Protein AF-A0A914WJG2-F1 (afdb_monomer_lite)

pLDDT: mean 73.75, std 25.37, range [24.55, 98.5]

Structure (mmCIF, N/CA/C/O backbone):
data_AF-A0A914WJG2-F1
#
_entry.id   AF-A0A914WJG2-F1
#
loop_
_atom_site.group_PDB
_atom_site.id
_atom_site.type_symbol
_atom_site.label_atom_id
_atom_site.label_alt_id
_atom_site.label_comp_id
_atom_site.label_asym_id
_atom_site.label_entity_id
_atom_site.label_seq_id
_atom_site.pdbx_PDB_ins_code
_atom_site.Cartn_x
_atom_site.Cartn_y
_atom_site.Cartn_z
_atom_site.occupancy
_atom_site.B_iso_or_equiv
_atom_site.auth_seq_id
_atom_site.auth_comp_id
_atom_site.auth_asym_id
_atom_site.auth_atom_id
_atom_site.pdbx_PDB_model_num
ATOM 1 N N . MET A 1 1 ? 50.299 34.521 21.033 1.00 44.81 1 MET A N 1
ATOM 2 C CA . MET A 1 1 ? 49.767 35.224 19.844 1.00 44.81 1 MET A CA 1
ATOM 3 C C . MET A 1 1 ? 48.452 34.569 19.441 1.00 44.81 1 MET A C 1
ATOM 5 O O . MET A 1 1 ? 48.418 33.353 19.341 1.00 44.81 1 MET A O 1
ATOM 9 N N . PHE A 1 2 ? 47.404 35.369 19.250 1.00 36.16 2 PHE A N 1
ATOM 10 C CA . PHE A 1 2 ? 46.177 35.068 18.482 1.00 36.16 2 PHE A CA 1
ATOM 11 C C . PHE A 1 2 ? 46.241 35.918 17.181 1.00 36.16 2 PHE A C 1
ATOM 13 O O . PHE A 1 2 ? 47.136 36.770 17.132 1.00 36.16 2 PHE A O 1
ATOM 20 N N . PRO A 1 3 ? 45.357 35.796 16.158 1.00 58.09 3 PRO A N 1
ATOM 21 C CA . PRO A 1 3 ? 44.107 35.020 16.028 1.00 58.09 3 PRO A CA 1
ATOM 22 C C . PRO A 1 3 ? 44.257 33.888 14.953 1.00 58.09 3 PRO A C 1
ATOM 24 O O . PRO A 1 3 ? 45.380 33.453 14.744 1.00 58.09 3 PRO A O 1
ATOM 27 N N . SER A 1 4 ? 43.254 33.294 14.276 1.00 34.41 4 SER A N 1
ATOM 28 C CA . SER A 1 4 ? 41.840 33.668 14.085 1.00 34.41 4 SER A CA 1
ATOM 29 C C . SER A 1 4 ? 40.867 32.498 13.812 1.00 34.41 4 SER A C 1
ATOM 31 O O . SER A 1 4 ? 41.200 31.326 13.933 1.00 34.41 4 SER A O 1
ATOM 33 N N . LYS A 1 5 ? 39.623 32.884 13.512 1.00 42.44 5 LYS A N 1
ATOM 34 C CA . LYS A 1 5 ? 38.369 32.139 13.342 1.00 42.44 5 LYS A CA 1
ATOM 35 C C . LYS A 1 5 ? 38.131 31.686 11.890 1.00 42.44 5 LYS A C 1
ATOM 37 O O . LYS A 1 5 ? 38.328 32.485 10.980 1.00 42.44 5 LYS A O 1
ATOM 42 N N . HIS A 1 6 ? 37.470 30.541 11.716 1.00 38.78 6 HIS A N 1
ATOM 43 C CA . HIS A 1 6 ? 36.451 30.334 10.671 1.00 38.78 6 HIS A CA 1
ATOM 44 C C . HIS A 1 6 ? 35.206 29.752 11.366 1.00 38.78 6 HIS A C 1
ATOM 46 O O . HIS A 1 6 ? 35.239 28.634 11.861 1.00 38.78 6 HIS A O 1
ATOM 52 N N . LEU A 1 7 ? 34.251 30.594 11.772 1.00 39.19 7 LEU A N 1
ATOM 53 C CA . LEU A 1 7 ? 33.029 30.956 11.031 1.00 39.19 7 LEU A CA 1
ATOM 54 C C . LEU A 1 7 ? 32.115 29.764 10.687 1.00 39.19 7 LEU A C 1
ATOM 56 O O . LEU A 1 7 ? 32.367 29.019 9.747 1.00 39.19 7 LEU A O 1
ATOM 60 N N . PHE A 1 8 ? 30.989 29.684 11.401 1.00 34.47 8 PHE A N 1
ATOM 61 C CA . PHE A 1 8 ? 29.810 28.921 10.990 1.00 34.47 8 PHE A CA 1
ATOM 62 C C . PHE A 1 8 ? 29.173 29.568 9.752 1.00 34.47 8 PHE A C 1
ATOM 64 O O . PHE A 1 8 ? 28.789 30.738 9.795 1.00 34.47 8 PHE A O 1
ATOM 71 N N . GLY A 1 9 ? 28.998 28.799 8.678 1.00 29.64 9 GLY A N 1
ATOM 72 C CA . GLY A 1 9 ? 28.208 29.197 7.511 1.00 29.64 9 GLY A CA 1
ATOM 73 C C . GLY A 1 9 ? 26.748 28.764 7.643 1.00 29.64 9 GLY A C 1
ATOM 74 O O . GLY A 1 9 ? 26.352 27.778 7.029 1.00 29.64 9 GLY A O 1
ATOM 75 N N . ILE A 1 10 ? 25.940 29.477 8.436 1.00 32.28 10 ILE A N 1
ATOM 76 C CA . ILE A 1 10 ? 24.487 29.235 8.480 1.00 32.28 10 ILE A CA 1
ATOM 77 C C . ILE A 1 10 ? 23.860 29.832 7.215 1.00 32.28 10 ILE A C 1
ATOM 79 O O . ILE A 1 10 ? 23.661 31.044 7.123 1.00 32.28 10 ILE A O 1
ATOM 83 N N . ILE A 1 11 ? 23.541 28.983 6.236 1.00 27.20 11 ILE A N 1
ATOM 84 C CA . ILE A 1 11 ? 22.813 29.393 5.030 1.00 27.20 11 ILE A CA 1
ATOM 85 C C . ILE A 1 11 ? 21.330 29.552 5.386 1.00 27.20 11 ILE A C 1
ATOM 87 O O . ILE A 1 11 ? 20.549 28.604 5.330 1.00 27.20 11 ILE A O 1
ATOM 91 N N . VAL A 1 12 ? 20.940 30.772 5.757 1.00 27.22 12 VAL A N 1
ATOM 92 C CA . VAL A 1 12 ? 19.529 31.151 5.900 1.00 27.22 12 VAL A CA 1
ATOM 93 C C . VAL A 1 12 ? 18.932 31.318 4.502 1.00 27.22 12 VAL A C 1
ATOM 95 O O . VAL A 1 12 ? 19.127 32.347 3.859 1.00 27.22 12 VAL A O 1
ATOM 98 N N . ILE A 1 13 ? 18.206 30.307 4.024 1.00 27.41 13 ILE A N 1
ATOM 99 C CA . ILE A 1 13 ? 17.400 30.420 2.801 1.00 27.41 13 ILE A CA 1
ATOM 100 C C . ILE A 1 13 ? 16.080 31.121 3.167 1.00 27.41 13 ILE A C 1
ATOM 102 O O . ILE A 1 13 ? 15.319 30.575 3.971 1.00 27.41 13 ILE A O 1
ATOM 106 N N . PRO A 1 14 ? 15.770 32.307 2.612 1.00 28.50 14 PRO A N 1
ATOM 107 C CA . PRO A 1 14 ? 14.511 32.984 2.895 1.00 28.50 14 PRO A CA 1
ATOM 108 C C . PRO A 1 14 ? 13.346 32.254 2.213 1.00 28.50 14 PRO A C 1
ATOM 110 O O . PRO A 1 14 ? 13.234 32.233 0.987 1.00 28.50 14 PRO A O 1
ATOM 113 N N . PHE A 1 15 ? 12.446 31.683 3.014 1.00 24.83 15 PHE A N 1
ATOM 114 C CA . PHE A 1 15 ? 11.163 31.168 2.534 1.00 24.83 15 PHE A CA 1
ATOM 115 C C . PHE A 1 15 ? 10.297 32.337 2.034 1.00 24.83 15 PHE A C 1
ATOM 117 O O . PHE A 1 15 ? 9.781 33.116 2.835 1.00 24.83 15 PHE A O 1
ATOM 124 N N . MET A 1 16 ? 10.109 32.465 0.716 1.00 26.20 16 MET A N 1
ATOM 125 C CA . MET A 1 16 ? 9.088 33.369 0.179 1.00 26.20 16 MET A CA 1
ATOM 126 C C . MET A 1 16 ? 7.697 32.774 0.405 1.00 26.20 16 MET A C 1
ATOM 128 O O . MET A 1 16 ? 7.320 31.771 -0.200 1.00 26.20 16 MET A O 1
ATOM 132 N N . LEU A 1 17 ? 6.930 33.420 1.281 1.00 25.02 17 LEU A N 1
ATOM 133 C CA . LEU A 1 17 ? 5.564 33.041 1.618 1.00 25.02 17 LEU A CA 1
ATOM 134 C C . LEU A 1 17 ? 4.587 33.527 0.531 1.00 25.02 17 LEU A C 1
ATOM 136 O O . LEU A 1 17 ? 4.052 34.631 0.606 1.00 25.02 17 LEU A O 1
ATOM 140 N N . ALA A 1 18 ? 4.352 32.701 -0.489 1.00 26.91 18 ALA A N 1
ATOM 141 C CA . ALA A 1 18 ? 3.364 32.978 -1.531 1.00 26.91 18 ALA A CA 1
ATOM 142 C C . ALA A 1 18 ? 1.942 32.616 -1.058 1.00 26.91 18 ALA A C 1
ATOM 144 O O . ALA A 1 18 ? 1.458 31.505 -1.273 1.00 26.91 18 ALA A O 1
ATOM 145 N N . LEU A 1 19 ? 1.271 33.566 -0.403 1.00 24.55 19 LEU A N 1
ATOM 146 C CA . LEU A 1 19 ? -0.165 33.489 -0.126 1.00 24.55 19 LEU A CA 1
ATOM 147 C C . LEU A 1 19 ? -0.955 33.549 -1.442 1.00 24.55 19 LEU A C 1
ATOM 149 O O . LEU A 1 19 ? -0.882 34.545 -2.158 1.00 24.55 19 LEU A O 1
ATOM 153 N N . VAL A 1 20 ? -1.753 32.518 -1.728 1.00 25.91 20 VAL A N 1
ATOM 154 C CA . VAL A 1 20 ? -2.802 32.568 -2.757 1.00 25.91 20 VAL A CA 1
ATOM 155 C C . VAL A 1 20 ? -4.148 32.449 -2.053 1.00 25.91 20 VAL A C 1
ATOM 157 O O . VAL A 1 20 ? -4.533 31.379 -1.589 1.00 25.91 20 VAL A O 1
ATOM 160 N N . THR A 1 21 ? -4.835 33.580 -1.927 1.00 27.44 21 THR A N 1
ATOM 161 C CA . THR A 1 21 ? -6.138 33.701 -1.264 1.00 27.44 21 THR A CA 1
ATOM 162 C C . THR A 1 21 ? -7.263 33.832 -2.280 1.00 27.44 21 THR A C 1
ATOM 164 O O . THR A 1 21 ? -7.106 34.585 -3.233 1.00 27.44 21 THR A O 1
ATOM 167 N N . ASN A 1 22 ? -8.415 33.242 -1.950 1.00 28.89 22 ASN A N 1
ATOM 168 C CA . ASN A 1 22 ? -9.760 33.663 -2.365 1.00 28.89 22 ASN A CA 1
ATOM 169 C C . ASN A 1 22 ? -10.091 33.605 -3.874 1.00 28.89 22 ASN A C 1
ATOM 171 O O . ASN A 1 22 ? -9.542 34.320 -4.697 1.00 28.89 22 ASN A O 1
ATOM 175 N N . THR A 1 23 ? -10.897 32.624 -4.293 1.00 31.08 23 THR A N 1
ATOM 176 C CA . THR A 1 23 ? -12.378 32.673 -4.399 1.00 31.08 23 THR A CA 1
ATOM 177 C C . THR A 1 23 ? -12.909 33.579 -5.506 1.00 31.08 23 THR A C 1
ATOM 179 O O . THR A 1 23 ? -12.861 34.797 -5.382 1.00 31.08 23 THR A O 1
ATOM 182 N N . GLU A 1 24 ? -13.616 32.974 -6.459 1.00 29.61 24 GLU A N 1
ATOM 183 C CA . GLU A 1 24 ? -14.728 33.622 -7.153 1.00 29.61 24 GLU A CA 1
ATOM 184 C C . GLU A 1 24 ? -15.860 32.598 -7.345 1.00 29.61 24 GLU A C 1
ATOM 186 O O . GLU A 1 24 ? -15.624 31.449 -7.723 1.00 29.61 24 GLU A O 1
ATOM 191 N N . GLN A 1 25 ? -17.088 33.000 -7.017 1.00 31.33 25 GLN A N 1
ATOM 192 C CA . GLN A 1 25 ? -18.325 32.258 -7.267 1.00 31.33 25 GLN A CA 1
ATOM 193 C C . GLN A 1 25 ? -19.230 33.149 -8.112 1.00 31.33 25 GLN A C 1
ATOM 195 O O . GLN A 1 25 ? -19.421 34.300 -7.723 1.00 31.33 25 GLN A O 1
ATOM 200 N N . SER A 1 26 ? -19.832 32.616 -9.182 1.00 31.78 26 SER A N 1
ATOM 201 C CA . SER A 1 26 ? -21.153 32.996 -9.735 1.00 31.78 26 SER A CA 1
ATOM 202 C C . SER A 1 26 ? -21.328 32.472 -11.171 1.00 31.78 26 SER A C 1
ATOM 204 O O . SER A 1 26 ? -20.323 32.246 -11.844 1.00 31.78 26 SER A O 1
ATOM 206 N N . PRO A 1 27 ? -22.563 32.398 -11.703 1.00 37.38 27 PRO A N 1
ATOM 207 C CA . PRO A 1 27 ? -23.847 32.229 -11.017 1.00 37.38 27 PRO A CA 1
ATOM 208 C C . PRO A 1 27 ? -24.612 30.985 -11.523 1.00 37.38 27 PRO A C 1
ATOM 210 O O . PRO A 1 27 ? -24.186 30.291 -12.442 1.00 37.38 27 PRO A O 1
ATOM 213 N N . ILE A 1 28 ? -25.772 30.718 -10.920 1.00 32.16 28 ILE A N 1
ATOM 214 C CA . ILE A 1 28 ? -26.787 29.802 -11.464 1.00 32.16 28 ILE A CA 1
ATOM 215 C C . ILE A 1 28 ? -27.607 30.560 -12.523 1.00 32.16 28 ILE A C 1
ATOM 217 O O . ILE A 1 28 ? -27.832 31.762 -12.376 1.00 32.16 28 ILE A O 1
ATOM 221 N N . SER A 1 29 ? -28.082 29.863 -13.556 1.00 34.66 29 SER A N 1
ATOM 222 C CA . SER A 1 29 ? -29.127 30.355 -14.463 1.00 34.66 29 SER A CA 1
ATOM 223 C C . SER A 1 29 ? -30.165 29.260 -14.705 1.00 34.66 29 SER A C 1
ATOM 225 O O . SER A 1 29 ? -29.813 28.192 -15.210 1.00 34.66 29 SER A O 1
ATOM 227 N N . ASP A 1 30 ? -31.420 29.523 -14.350 1.00 32.25 30 ASP A N 1
ATOM 228 C CA . ASP A 1 30 ? -32.531 28.584 -14.531 1.00 32.25 30 ASP A CA 1
ATOM 229 C C . ASP A 1 30 ? -32.928 28.412 -16.009 1.00 32.25 30 ASP A C 1
ATOM 231 O O . ASP A 1 30 ? -32.670 29.276 -16.850 1.00 32.25 30 ASP A O 1
ATOM 235 N N . GLY A 1 31 ? -33.578 27.288 -16.326 1.00 33.00 31 GLY A N 1
ATOM 236 C CA . GLY A 1 31 ? -33.973 26.939 -17.692 1.00 33.00 31 GLY A CA 1
ATOM 237 C C . GLY A 1 31 ? -35.023 25.830 -17.748 1.00 33.00 31 GLY A C 1
ATOM 238 O O . GLY A 1 31 ? -34.701 24.685 -18.056 1.00 33.00 31 GLY A O 1
ATOM 239 N N . ASP A 1 32 ? -36.281 26.172 -17.461 1.00 33.16 32 ASP A N 1
ATOM 240 C CA . ASP A 1 32 ? -37.429 25.266 -17.595 1.00 33.16 32 ASP A CA 1
ATOM 241 C C . ASP A 1 32 ? -37.635 24.796 -19.041 1.00 33.16 32 ASP A C 1
ATOM 243 O O . ASP A 1 32 ? -37.849 25.622 -19.930 1.00 33.16 32 ASP A O 1
ATOM 247 N N . HIS A 1 33 ? -37.720 23.480 -19.263 1.00 37.62 33 HIS A N 1
ATOM 248 C CA . HIS A 1 33 ? -38.371 22.889 -20.441 1.00 37.62 33 HIS A CA 1
ATOM 249 C C . HIS A 1 33 ? -39.118 21.595 -20.068 1.00 37.62 33 HIS A C 1
ATOM 251 O O . HIS A 1 33 ? -38.519 20.586 -19.700 1.00 37.62 33 HIS A O 1
ATOM 257 N N . MET A 1 34 ? -40.449 21.617 -20.199 1.00 33.47 34 MET A N 1
ATOM 258 C CA . MET A 1 34 ? -41.306 20.428 -20.092 1.00 33.47 34 MET A CA 1
ATOM 259 C C . MET A 1 34 ? -41.254 19.610 -21.393 1.00 33.47 34 MET A C 1
ATOM 261 O O . MET A 1 34 ? -41.235 20.193 -22.476 1.00 33.47 34 MET A O 1
ATOM 265 N N . GLY A 1 35 ? -41.304 18.272 -21.322 1.00 31.17 35 GLY A N 1
ATOM 266 C CA . GLY A 1 35 ? -41.202 17.449 -22.536 1.00 31.17 35 GLY A CA 1
ATOM 267 C C . GLY A 1 35 ? -41.483 15.949 -22.395 1.00 31.17 35 GLY A C 1
ATOM 268 O O . GLY A 1 35 ? -40.579 15.159 -22.609 1.00 31.17 35 GLY A O 1
ATOM 269 N N . ASN A 1 36 ? -42.739 15.583 -22.100 1.00 32.69 36 ASN A N 1
ATOM 270 C CA . ASN A 1 36 ? -43.407 14.290 -22.376 1.00 32.69 36 ASN A CA 1
ATOM 271 C C . ASN A 1 36 ? -42.643 12.962 -22.136 1.00 32.69 36 ASN A C 1
ATOM 273 O O . ASN A 1 36 ? -41.715 12.597 -22.851 1.00 32.69 36 ASN A O 1
ATOM 277 N N . GLY A 1 37 ? -43.150 12.150 -21.203 1.00 35.66 37 GLY A N 1
ATOM 278 C CA . GLY A 1 37 ? -42.558 10.856 -20.848 1.00 35.66 37 GLY A CA 1
ATOM 279 C C . GLY A 1 37 ? -42.822 9.688 -21.813 1.00 35.66 37 GLY A C 1
ATOM 280 O O . GLY A 1 37 ? -43.708 9.714 -22.669 1.00 35.66 37 GLY A O 1
ATOM 281 N N . LYS A 1 38 ? -42.068 8.610 -21.581 1.00 31.86 38 LYS A N 1
ATOM 282 C CA . LYS A 1 38 ? -42.314 7.229 -22.030 1.00 31.86 38 LYS A CA 1
ATOM 283 C C . LYS A 1 38 ? -42.102 6.273 -20.837 1.00 31.86 38 LYS A C 1
ATOM 285 O O . LYS A 1 38 ? -41.656 6.747 -19.792 1.00 31.86 38 LYS A O 1
ATOM 290 N N . PRO A 1 39 ? -42.479 4.981 -20.937 1.00 35.41 39 PRO A N 1
ATOM 291 C CA . PRO A 1 39 ? -42.438 4.061 -19.800 1.00 35.41 39 PRO A CA 1
ATOM 292 C C . PRO A 1 39 ? -41.051 3.920 -19.169 1.00 35.41 39 PRO A C 1
ATOM 294 O O . PRO A 1 39 ? -40.032 4.056 -19.842 1.00 35.41 39 PRO A O 1
ATOM 297 N N . GLN A 1 40 ? -41.039 3.607 -17.875 1.00 38.41 40 GLN A N 1
ATOM 298 C CA . GLN A 1 40 ? -39.837 3.200 -17.159 1.00 38.41 40 GLN A CA 1
ATOM 299 C C . GLN A 1 40 ? -39.477 1.769 -17.576 1.00 38.41 40 GLN A C 1
ATOM 301 O O . GLN A 1 40 ? -40.017 0.811 -17.023 1.00 38.41 40 GLN A O 1
ATOM 306 N N . ASP A 1 41 ? -38.564 1.625 -18.536 1.00 33.59 41 ASP A N 1
ATOM 307 C CA . ASP A 1 41 ? -37.778 0.396 -18.638 1.00 33.59 41 ASP A CA 1
ATOM 308 C C . ASP A 1 41 ? -36.960 0.288 -17.342 1.00 33.59 41 ASP A C 1
ATOM 310 O O . ASP A 1 41 ? -36.189 1.188 -17.010 1.00 33.59 41 ASP A O 1
ATOM 314 N N . ALA A 1 42 ? -37.217 -0.754 -16.549 1.00 39.19 42 ALA A N 1
ATOM 315 C CA . ALA A 1 42 ? -36.657 -0.874 -15.206 1.00 39.19 42 ALA A CA 1
ATOM 316 C C . ALA A 1 42 ? -35.129 -1.029 -15.247 1.00 39.19 42 ALA A C 1
ATOM 318 O O . ALA A 1 42 ? -34.612 -1.796 -16.061 1.00 39.19 42 ALA A O 1
ATOM 319 N N . ASP A 1 43 ? -34.425 -0.345 -14.338 1.00 33.91 43 ASP A N 1
ATOM 320 C CA . ASP A 1 43 ? -32.968 -0.418 -14.209 1.00 33.91 43 ASP A CA 1
ATOM 321 C C . ASP A 1 43 ? -32.516 -1.880 -14.021 1.00 33.91 43 ASP A C 1
ATOM 323 O O . ASP A 1 43 ? -32.647 -2.452 -12.934 1.00 33.91 43 ASP A O 1
ATOM 327 N N . VAL A 1 44 ? -31.954 -2.499 -15.067 1.00 36.81 44 VAL A N 1
ATOM 328 C CA . VAL A 1 44 ? -31.333 -3.833 -14.982 1.00 36.81 44 VAL A CA 1
ATOM 329 C C . VAL A 1 44 ? -29.946 -3.685 -14.355 1.00 36.81 44 VAL A C 1
ATOM 331 O O . VAL A 1 44 ? -28.911 -3.834 -15.003 1.00 36.81 44 VAL A O 1
ATOM 334 N N . VAL A 1 45 ? -29.941 -3.348 -13.065 1.00 35.59 45 VAL A N 1
ATOM 335 C CA . VAL A 1 45 ? -28.747 -3.360 -12.219 1.00 35.59 45 VAL A CA 1
ATOM 336 C C . VAL A 1 45 ? -28.222 -4.792 -12.165 1.00 35.59 45 VAL A C 1
ATOM 338 O O . VAL A 1 45 ? -28.963 -5.714 -11.820 1.00 35.59 45 VAL A O 1
ATOM 341 N N . ASP A 1 46 ? -26.945 -4.989 -12.493 1.00 35.50 46 ASP A N 1
ATOM 342 C CA . ASP A 1 46 ? -26.349 -6.324 -12.450 1.00 35.50 46 ASP A CA 1
ATOM 343 C C . ASP A 1 46 ? -26.386 -6.908 -11.014 1.00 35.50 46 ASP A C 1
ATOM 345 O O . ASP A 1 46 ? -25.963 -6.226 -10.067 1.00 35.50 46 ASP A O 1
ATOM 349 N N . PRO A 1 47 ? -26.849 -8.165 -10.827 1.00 37.56 47 PRO A N 1
ATOM 350 C CA . PRO A 1 47 ? -26.964 -8.796 -9.509 1.00 37.56 47 PRO A CA 1
ATOM 351 C C . PRO A 1 47 ? -25.665 -8.860 -8.692 1.00 37.56 47 PRO A C 1
ATOM 353 O O . PRO A 1 47 ? -25.728 -8.991 -7.471 1.00 37.56 47 PRO A O 1
ATOM 356 N N . ALA A 1 48 ? -24.484 -8.721 -9.304 1.00 41.22 48 ALA A N 1
ATOM 357 C CA . ALA A 1 48 ? -23.202 -8.706 -8.595 1.00 41.22 48 ALA A CA 1
ATOM 358 C C . ALA A 1 48 ? -23.033 -7.530 -7.608 1.00 41.22 48 ALA A C 1
ATOM 360 O O . ALA A 1 48 ? -22.068 -7.519 -6.842 1.00 41.22 48 ALA A O 1
ATOM 361 N N . TRP A 1 49 ? -23.950 -6.553 -7.599 1.00 39.69 49 TRP A N 1
ATOM 362 C CA . TRP A 1 49 ? -24.014 -5.501 -6.576 1.00 39.69 49 TRP A CA 1
ATOM 363 C C . TRP A 1 49 ? -25.175 -5.657 -5.579 1.00 39.69 49 TRP A C 1
ATOM 365 O O . TRP A 1 49 ? -25.184 -4.953 -4.570 1.00 39.69 49 TRP A O 1
ATOM 375 N N . SER A 1 50 ? -26.121 -6.583 -5.794 1.00 39.31 50 SER A N 1
ATOM 376 C CA . SER A 1 50 ? -27.309 -6.748 -4.933 1.00 39.31 50 SER A CA 1
ATOM 377 C C . SER A 1 50 ? -27.054 -7.550 -3.648 1.00 39.31 50 SER A C 1
ATOM 379 O O . SER A 1 50 ? -28.001 -7.911 -2.954 1.00 39.31 50 SER A O 1
ATOM 381 N N . THR A 1 51 ? -25.793 -7.859 -3.331 1.00 43.56 51 THR A N 1
ATOM 382 C CA . THR A 1 51 ? -25.380 -8.537 -2.086 1.00 43.56 51 THR A CA 1
ATOM 383 C C . THR A 1 51 ? -24.389 -7.727 -1.252 1.00 43.56 51 THR A C 1
ATOM 385 O O . THR A 1 51 ? -23.924 -8.208 -0.220 1.00 43.56 51 THR A O 1
ATOM 388 N N . LEU A 1 52 ? -24.096 -6.480 -1.640 1.00 52.12 52 LEU A N 1
ATOM 389 C CA . LEU A 1 52 ? -23.539 -5.513 -0.696 1.00 52.12 52 LEU A CA 1
ATOM 390 C C . LEU A 1 52 ? -24.578 -5.328 0.415 1.00 52.12 52 LEU A C 1
ATOM 392 O O . LEU A 1 52 ? -25.695 -4.902 0.129 1.00 52.12 52 LEU A O 1
ATOM 396 N N . ASN A 1 53 ? -24.231 -5.632 1.670 1.00 60.97 53 ASN A N 1
ATOM 397 C CA . ASN A 1 53 ? -25.113 -5.358 2.805 1.00 60.97 53 ASN A CA 1
ATOM 398 C C . ASN A 1 53 ? -25.508 -3.872 2.760 1.00 60.97 53 ASN A C 1
ATOM 400 O O . ASN A 1 53 ? -24.649 -2.997 2.910 1.00 60.97 53 ASN A O 1
ATOM 404 N N . GLU A 1 54 ? -26.793 -3.586 2.528 1.00 65.31 54 GLU A N 1
ATOM 405 C CA . GLU A 1 54 ? -27.279 -2.225 2.275 1.00 65.31 54 GLU A CA 1
ATOM 406 C C . GLU A 1 54 ? -26.948 -1.277 3.433 1.00 65.31 54 GLU A C 1
ATOM 408 O O . GLU A 1 54 ? -26.659 -0.096 3.211 1.00 65.31 54 GLU A O 1
ATOM 413 N N . SER A 1 55 ? -26.894 -1.806 4.663 1.00 80.75 55 SER A N 1
ATOM 414 C CA . SER A 1 55 ? -26.432 -1.062 5.831 1.00 80.75 55 SER A CA 1
ATOM 415 C C . SER A 1 55 ? -24.970 -0.644 5.677 1.00 80.75 55 SER A C 1
ATOM 417 O O . SER A 1 55 ? -24.667 0.538 5.802 1.00 80.75 55 SER A O 1
ATOM 419 N N . CYS A 1 56 ? -24.066 -1.554 5.307 1.00 84.19 56 CYS A N 1
ATOM 420 C CA . CYS A 1 56 ? -22.653 -1.223 5.108 1.00 84.19 56 CYS A CA 1
ATOM 421 C C . CYS A 1 56 ? -22.406 -0.302 3.908 1.00 84.19 56 CYS A C 1
ATOM 423 O O . CYS A 1 56 ? -21.607 0.631 4.016 1.00 84.19 56 CYS A O 1
ATOM 425 N N . ALA A 1 57 ? -23.134 -0.475 2.800 1.00 80.12 57 ALA A N 1
ATOM 426 C CA . ALA A 1 57 ? -23.081 0.462 1.676 1.00 80.12 57 ALA A CA 1
ATOM 427 C C . ALA A 1 57 ? -23.498 1.885 2.104 1.00 80.12 57 ALA A C 1
ATOM 429 O O . ALA A 1 57 ? -22.849 2.866 1.737 1.00 80.12 57 ALA A O 1
ATOM 430 N N . ARG A 1 58 ? -24.554 2.005 2.919 1.00 82.62 58 ARG A N 1
ATOM 431 C CA . ARG A 1 58 ? -25.029 3.265 3.515 1.00 82.62 58 ARG A CA 1
ATOM 432 C C . ARG A 1 58 ? -24.019 3.856 4.507 1.00 82.62 58 ARG A C 1
ATOM 434 O O . ARG A 1 58 ? -23.710 5.040 4.410 1.00 82.62 58 ARG A O 1
ATOM 441 N N . ILE A 1 59 ? -23.473 3.046 5.411 1.00 85.62 59 ILE A N 1
ATOM 442 C CA . ILE A 1 59 ? -22.514 3.462 6.448 1.00 85.62 59 ILE A CA 1
ATOM 443 C C . ILE A 1 59 ? -21.220 3.976 5.821 1.00 85.62 59 ILE A C 1
ATOM 445 O O . ILE A 1 59 ? -20.763 5.060 6.186 1.00 85.62 59 ILE A O 1
ATOM 449 N N . LEU A 1 60 ? -20.665 3.273 4.828 1.00 85.12 60 LEU A N 1
ATOM 450 C CA . LEU A 1 60 ? -19.478 3.741 4.111 1.00 85.12 60 LEU A CA 1
ATOM 451 C C . LEU A 1 60 ? -19.765 5.043 3.346 1.00 85.12 60 LEU A C 1
ATOM 453 O O . LEU A 1 60 ? -18.971 5.971 3.441 1.00 85.12 60 LEU A O 1
ATOM 457 N N . ARG A 1 61 ? -20.929 5.190 2.692 1.00 80.69 61 ARG A N 1
ATOM 458 C CA . ARG A 1 61 ? -21.344 6.464 2.057 1.00 80.69 61 ARG A CA 1
ATOM 459 C C . ARG A 1 61 ? -21.504 7.633 3.045 1.00 80.69 61 ARG A C 1
ATOM 461 O O . ARG A 1 61 ? -21.430 8.781 2.616 1.00 80.69 61 ARG A O 1
ATOM 468 N N . GLN A 1 62 ? -21.746 7.356 4.329 1.00 81.94 62 GLN A N 1
ATOM 469 C CA . GLN A 1 62 ? -21.901 8.364 5.388 1.00 81.94 62 GLN A CA 1
ATOM 470 C C . GLN A 1 62 ? -20.583 8.706 6.105 1.00 81.94 62 GLN A C 1
ATOM 472 O O . GLN A 1 62 ? -20.397 9.853 6.504 1.00 81.94 62 GLN A O 1
ATOM 477 N N . ASN A 1 63 ? -19.677 7.735 6.270 1.00 81.75 63 ASN A N 1
ATOM 478 C CA . ASN A 1 63 ? -18.464 7.876 7.088 1.00 81.75 63 ASN A CA 1
ATOM 479 C C . ASN A 1 63 ? -17.179 8.041 6.253 1.00 81.75 63 ASN A C 1
ATOM 481 O O . ASN A 1 63 ? -16.291 8.801 6.641 1.00 81.75 63 ASN A O 1
ATOM 485 N N . ALA A 1 64 ? -17.070 7.371 5.102 1.00 80.12 64 ALA A N 1
ATOM 486 C CA . ALA A 1 64 ? -15.932 7.516 4.196 1.00 80.12 64 ALA A CA 1
ATOM 487 C C . ALA A 1 64 ? -16.007 8.837 3.405 1.00 80.12 64 ALA A C 1
ATOM 489 O O . ALA A 1 64 ? -17.064 9.462 3.276 1.00 80.12 64 ALA A O 1
ATOM 490 N N . LYS A 1 65 ? -14.882 9.283 2.837 1.00 78.75 65 LYS A N 1
ATOM 491 C CA . LYS A 1 65 ? -14.880 10.402 1.877 1.00 78.75 65 LYS A CA 1
ATOM 492 C C . LYS A 1 65 ? -15.229 9.899 0.475 1.00 78.75 65 LYS A C 1
ATOM 494 O O . LYS A 1 65 ? -15.070 8.722 0.177 1.00 78.75 65 LYS A O 1
ATOM 499 N N . ARG A 1 66 ? -15.657 10.822 -0.401 1.00 69.06 66 ARG A N 1
ATOM 500 C CA . ARG A 1 66 ? -16.236 10.584 -1.748 1.00 69.06 66 ARG A CA 1
ATOM 501 C C . ARG A 1 66 ? -15.356 9.828 -2.774 1.00 69.06 66 ARG A C 1
ATOM 503 O O . ARG A 1 66 ? -15.780 9.689 -3.916 1.00 69.06 66 ARG A O 1
ATOM 510 N N . ALA A 1 67 ? -14.172 9.341 -2.407 1.00 61.38 67 ALA A N 1
ATOM 511 C CA . ALA A 1 67 ? -13.427 8.389 -3.228 1.00 61.38 67 ALA A CA 1
ATOM 512 C C . ALA A 1 67 ? -14.053 6.979 -3.121 1.00 61.38 67 ALA A C 1
ATOM 514 O O . ALA A 1 67 ? -14.568 6.631 -2.055 1.00 61.38 67 ALA A O 1
ATOM 515 N N . PRO A 1 68 ? -13.993 6.135 -4.170 1.00 75.88 68 PRO A N 1
ATOM 516 C CA . PRO A 1 68 ? -14.397 4.732 -4.072 1.00 75.88 68 PRO A CA 1
ATOM 517 C C . PRO A 1 68 ? -13.633 4.018 -2.951 1.00 75.88 68 PRO A C 1
ATOM 519 O O . PRO A 1 68 ? -12.407 4.094 -2.900 1.00 75.88 68 PRO A O 1
ATOM 522 N N . PHE A 1 69 ? -14.332 3.309 -2.058 1.00 83.88 69 PHE A N 1
ATOM 523 C CA . PHE A 1 69 ? -13.684 2.660 -0.908 1.00 83.88 69 PHE A CA 1
ATOM 524 C C . PHE A 1 69 ? -12.689 1.562 -1.325 1.00 83.88 69 PHE A C 1
ATOM 526 O O . PHE A 1 69 ? -11.692 1.341 -0.646 1.00 83.88 69 PHE A O 1
ATOM 533 N N . SER A 1 70 ? -12.874 0.969 -2.509 1.00 84.69 70 SER A N 1
ATOM 534 C CA . SER A 1 70 ? -11.908 0.071 -3.153 1.00 84.69 70 SER A CA 1
ATOM 535 C C . SER A 1 70 ? -10.499 0.664 -3.303 1.00 84.69 70 SER A C 1
ATOM 537 O O . SER A 1 70 ? -9.536 -0.099 -3.305 1.00 84.69 70 SER A O 1
ATOM 539 N N . MET A 1 71 ? -10.343 1.996 -3.356 1.00 87.00 71 MET A N 1
ATOM 540 C CA . MET A 1 71 ? -9.028 2.656 -3.385 1.00 87.00 71 MET A CA 1
ATOM 541 C C . MET A 1 71 ? -8.213 2.487 -2.100 1.00 87.00 71 MET A C 1
ATOM 543 O O . MET A 1 71 ? -7.008 2.715 -2.130 1.00 87.00 71 MET A O 1
ATOM 547 N N . VAL A 1 72 ? -8.810 2.005 -1.006 1.00 93.75 72 VAL A N 1
ATOM 548 C CA . VAL A 1 72 ? -8.046 1.510 0.150 1.00 93.75 72 VAL A CA 1
ATOM 549 C C . VAL A 1 72 ? -7.076 0.399 -0.263 1.00 93.75 72 VAL A C 1
ATOM 551 O O . VAL A 1 72 ? -5.963 0.327 0.252 1.00 93.75 72 VAL A O 1
ATOM 554 N N . GLY A 1 73 ? -7.438 -0.399 -1.274 1.00 94.75 73 GLY A N 1
ATOM 555 C CA . GLY A 1 73 ? -6.541 -1.366 -1.898 1.00 94.75 73 GLY A CA 1
ATOM 556 C C . GLY A 1 73 ? -5.274 -0.741 -2.494 1.00 94.75 73 GLY A C 1
ATOM 557 O O . GLY A 1 73 ? -4.246 -1.405 -2.498 1.00 94.75 73 GLY A O 1
ATOM 558 N N . HIS A 1 74 ? -5.294 0.525 -2.938 1.00 93.44 74 HIS A N 1
ATOM 559 C CA . HIS A 1 74 ? -4.072 1.231 -3.347 1.00 93.44 74 HIS A CA 1
ATOM 560 C C . HIS A 1 74 ? -3.192 1.522 -2.129 1.00 93.44 74 HIS A C 1
ATOM 562 O O . HIS A 1 74 ? -2.010 1.214 -2.153 1.00 93.44 74 HIS A O 1
ATOM 568 N N . GLY A 1 75 ? -3.765 2.048 -1.042 1.00 95.62 75 GLY A N 1
ATOM 569 C CA . GLY A 1 75 ? -2.995 2.402 0.151 1.00 95.62 75 GLY A CA 1
ATOM 570 C C . GLY A 1 75 ? -2.352 1.218 0.874 1.00 95.62 75 GLY A C 1
ATOM 571 O O . GLY A 1 75 ? -1.323 1.411 1.512 1.00 95.62 75 GLY A O 1
ATOM 572 N N . ILE A 1 76 ? -2.917 0.009 0.787 1.00 97.81 76 ILE A N 1
ATOM 573 C CA . ILE A 1 76 ? -2.425 -1.149 1.557 1.00 97.81 76 ILE A CA 1
ATOM 574 C C . ILE A 1 76 ? -1.616 -2.177 0.755 1.00 97.81 76 ILE A C 1
ATOM 576 O O . ILE A 1 76 ? -0.979 -3.026 1.372 1.00 97.81 76 ILE A O 1
ATOM 580 N N . HIS A 1 77 ? -1.600 -2.146 -0.585 1.00 97.00 77 HIS A N 1
ATOM 581 C CA . HIS A 1 77 ? -1.152 -3.318 -1.358 1.00 97.00 77 HIS A CA 1
ATOM 582 C C . HIS A 1 77 ? 0.301 -3.764 -1.137 1.00 97.00 77 HIS A C 1
ATOM 584 O O . HIS A 1 77 ? 0.592 -4.936 -1.356 1.00 97.00 77 HIS A O 1
ATOM 590 N N . SER A 1 78 ? 1.199 -2.873 -0.719 1.00 96.62 78 SER A N 1
ATOM 591 C CA . SER A 1 78 ? 2.607 -3.179 -0.418 1.00 96.62 78 SER A CA 1
ATOM 592 C C . SER A 1 78 ? 3.010 -2.812 1.016 1.00 96.62 78 SER A C 1
ATOM 594 O O . SER A 1 78 ? 4.198 -2.651 1.288 1.00 96.62 78 SER A O 1
ATOM 596 N N . LEU A 1 79 ? 2.038 -2.625 1.915 1.00 97.50 79 LEU A N 1
ATOM 597 C CA . LEU A 1 79 ? 2.287 -2.241 3.305 1.00 97.50 79 LEU A CA 1
ATOM 598 C C . LEU A 1 79 ? 2.996 -3.375 4.063 1.00 97.50 79 LEU A C 1
ATOM 600 O O . LEU A 1 79 ? 2.646 -4.545 3.910 1.00 97.50 79 LEU A O 1
ATOM 604 N N . THR A 1 80 ? 3.964 -3.034 4.911 1.00 96.81 80 THR A N 1
ATOM 605 C CA . THR A 1 80 ? 4.660 -3.986 5.791 1.00 96.81 80 THR A CA 1
ATOM 606 C C . THR A 1 80 ? 4.417 -3.678 7.267 1.00 96.81 80 THR A C 1
ATOM 608 O O . THR A 1 80 ? 3.938 -2.601 7.631 1.00 96.81 80 THR A O 1
ATOM 611 N N . VAL A 1 81 ? 4.801 -4.600 8.155 1.00 96.50 81 VAL A N 1
ATOM 612 C CA . VAL A 1 81 ? 4.792 -4.326 9.603 1.00 96.50 81 VAL A CA 1
ATOM 613 C C . VAL A 1 81 ? 5.778 -3.204 9.971 1.00 96.50 81 VAL A C 1
ATOM 615 O O . VAL A 1 81 ? 5.483 -2.409 10.861 1.00 96.50 81 VAL A O 1
ATOM 618 N N . ARG A 1 82 ? 6.897 -3.050 9.246 1.00 93.62 82 ARG A N 1
ATOM 619 C CA . ARG A 1 82 ? 7.824 -1.912 9.410 1.00 93.62 82 ARG A CA 1
ATOM 620 C C . ARG A 1 82 ? 7.127 -0.574 9.127 1.00 93.62 82 ARG A C 1
ATOM 622 O O . ARG A 1 82 ? 7.291 0.373 9.894 1.00 93.62 82 ARG A O 1
ATOM 629 N N . ASP A 1 83 ? 6.302 -0.515 8.084 1.00 96.50 83 ASP A N 1
ATOM 630 C CA . ASP A 1 83 ? 5.550 0.693 7.716 1.00 96.50 83 ASP A CA 1
ATOM 631 C C . ASP A 1 83 ? 4.429 0.989 8.717 1.00 96.50 83 ASP A C 1
ATOM 633 O O . ASP A 1 83 ? 4.238 2.140 9.112 1.00 96.50 83 ASP A O 1
ATOM 637 N N . LEU A 1 84 ? 3.737 -0.049 9.204 1.00 98.00 84 LEU A N 1
ATOM 638 C CA . LEU A 1 84 ? 2.769 0.078 10.296 1.00 98.00 84 LEU A CA 1
ATOM 639 C C . LEU A 1 84 ? 3.414 0.679 11.551 1.00 98.00 84 LEU A C 1
ATOM 641 O O . LEU A 1 84 ? 2.902 1.673 12.072 1.00 98.00 84 LEU A O 1
ATOM 645 N N . ARG A 1 85 ? 4.576 0.152 11.963 1.00 96.56 85 ARG A N 1
ATOM 646 C CA . ARG A 1 85 ? 5.360 0.651 13.107 1.00 96.56 85 ARG A CA 1
ATOM 647 C C . ARG A 1 85 ? 5.829 2.095 12.943 1.00 96.56 85 ARG A C 1
ATOM 649 O O . ARG A 1 85 ? 5.884 2.834 13.923 1.00 96.56 85 ARG A O 1
ATOM 656 N N . ARG A 1 86 ? 6.151 2.508 11.715 1.00 95.69 86 ARG A N 1
ATOM 657 C CA . ARG A 1 86 ? 6.648 3.855 11.393 1.00 95.69 86 ARG A CA 1
ATOM 658 C C . ARG A 1 86 ? 5.544 4.907 11.270 1.00 95.69 86 ARG A C 1
ATOM 660 O O . ARG A 1 86 ? 5.749 6.045 11.691 1.00 95.69 86 ARG A O 1
ATOM 667 N N . PHE A 1 87 ? 4.403 4.559 10.676 1.00 98.06 87 PHE A N 1
ATOM 668 C CA . PHE A 1 87 ? 3.377 5.535 10.293 1.00 98.06 87 PHE A CA 1
ATOM 669 C C . PHE A 1 87 ? 2.107 5.512 11.154 1.00 98.06 87 PHE A C 1
ATOM 671 O O . PHE A 1 87 ? 1.432 6.540 11.226 1.00 98.06 87 PHE A O 1
ATOM 678 N N . PHE A 1 88 ? 1.773 4.404 11.821 1.00 98.44 88 PHE A N 1
ATOM 679 C CA . PHE A 1 88 ? 0.446 4.226 12.427 1.00 98.44 88 PHE A CA 1
ATOM 680 C C . PHE A 1 88 ? 0.502 3.758 13.888 1.00 98.44 88 PHE A C 1
ATOM 682 O O . PHE A 1 88 ? -0.024 4.437 14.771 1.00 98.44 88 PHE A O 1
ATOM 689 N N . ASP A 1 89 ? 1.166 2.638 14.164 1.00 97.69 89 ASP A N 1
ATOM 690 C CA . ASP A 1 89 ? 1.242 2.048 15.501 1.00 97.69 89 ASP A CA 1
ATOM 691 C C . ASP A 1 89 ? 2.594 1.345 15.731 1.00 97.69 89 ASP A C 1
ATOM 693 O O . ASP A 1 89 ? 2.832 0.295 15.130 1.00 97.69 89 ASP A O 1
ATOM 697 N N . PRO A 1 90 ? 3.468 1.861 16.622 1.00 97.00 90 PRO A N 1
ATOM 698 C CA . PRO A 1 90 ? 4.786 1.282 16.886 1.00 97.00 90 PRO A CA 1
ATOM 699 C C . PRO A 1 90 ? 4.746 -0.124 17.507 1.00 97.00 90 PRO A C 1
ATOM 701 O O . PRO A 1 90 ? 5.786 -0.780 17.541 1.00 97.00 90 PRO A O 1
ATOM 704 N N . LEU A 1 91 ? 3.588 -0.597 17.985 1.00 96.62 91 LEU A N 1
ATOM 705 C CA . LEU A 1 91 ? 3.415 -1.944 18.541 1.00 96.62 91 LEU A CA 1
ATOM 706 C C . LEU A 1 91 ? 2.910 -2.974 17.515 1.00 96.62 91 LEU A C 1
ATOM 708 O O . LEU A 1 91 ? 2.790 -4.154 17.851 1.00 96.62 91 LEU A O 1
ATOM 712 N N . ALA A 1 92 ? 2.672 -2.565 16.263 1.00 97.19 92 ALA A N 1
ATOM 713 C CA . ALA A 1 92 ? 2.109 -3.427 15.230 1.00 97.19 92 ALA A CA 1
ATOM 714 C C . ALA A 1 92 ? 2.897 -4.739 15.019 1.00 97.19 92 ALA A C 1
ATOM 716 O O . ALA A 1 92 ? 4.136 -4.792 15.038 1.00 97.19 92 ALA A O 1
ATOM 717 N N . THR A 1 93 ? 2.146 -5.814 14.770 1.00 95.75 93 THR A N 1
ATOM 718 C CA . THR A 1 93 ? 2.648 -7.188 14.624 1.00 95.75 93 THR A CA 1
ATOM 719 C C . THR A 1 93 ? 2.318 -7.773 13.247 1.00 95.75 93 THR A C 1
ATOM 721 O O . THR A 1 93 ? 1.619 -7.161 12.438 1.00 95.75 93 THR A O 1
ATOM 724 N N . GLU A 1 94 ? 2.784 -8.994 12.983 1.00 94.44 94 GLU A N 1
ATOM 725 C CA . GLU A 1 94 ? 2.419 -9.775 11.791 1.00 94.44 94 GLU A CA 1
ATOM 726 C C . GLU A 1 94 ? 0.921 -10.190 11.775 1.00 94.44 94 GLU A C 1
ATOM 728 O O . GLU A 1 94 ? 0.429 -10.626 10.739 1.00 94.44 94 GLU A O 1
ATOM 733 N N . ILE A 1 95 ? 0.156 -10.005 12.867 1.00 96.00 95 ILE A N 1
ATOM 734 C CA . ILE A 1 95 ? -1.288 -10.328 12.970 1.00 96.00 95 ILE A CA 1
ATOM 735 C C . ILE A 1 95 ? -2.143 -9.045 12.896 1.00 96.00 95 ILE A C 1
ATOM 737 O O . ILE A 1 95 ? -2.965 -8.745 13.758 1.00 96.00 95 ILE A O 1
ATOM 741 N N . ASN A 1 96 ? -1.924 -8.248 11.850 1.00 96.81 96 ASN A N 1
ATOM 742 C CA . ASN A 1 96 ? -2.470 -6.886 11.706 1.00 96.81 96 ASN A CA 1
ATOM 743 C C . ASN A 1 96 ? -3.799 -6.773 10.926 1.00 96.81 96 ASN A C 1
ATOM 745 O O . ASN A 1 96 ? -4.326 -5.674 10.793 1.00 96.81 96 ASN A O 1
ATOM 749 N N . PHE A 1 97 ? -4.346 -7.872 10.389 1.00 97.25 97 PHE A N 1
ATOM 750 C CA . PHE A 1 97 ? -5.579 -7.895 9.570 1.00 97.25 97 PHE A CA 1
ATOM 751 C C . PHE A 1 97 ? -5.590 -7.031 8.294 1.00 97.25 97 PHE A C 1
ATOM 753 O O . PHE A 1 97 ? -6.647 -6.906 7.671 1.00 97.25 97 PHE A O 1
ATOM 760 N N . ILE A 1 98 ? -4.455 -6.473 7.868 1.00 98.38 98 ILE A N 1
ATOM 761 C CA . ILE A 1 98 ? -4.364 -5.669 6.645 1.00 98.38 98 ILE A CA 1
ATOM 762 C C . ILE A 1 98 ? -3.912 -6.576 5.499 1.00 98.38 98 ILE A C 1
ATOM 764 O O . ILE A 1 98 ? -2.763 -7.006 5.496 1.00 98.38 98 ILE A O 1
ATOM 768 N N . PRO A 1 99 ? -4.774 -6.897 4.523 1.00 98.06 99 PRO A N 1
ATOM 769 C CA . PRO A 1 99 ? -4.377 -7.737 3.406 1.00 98.06 99 PRO A CA 1
ATOM 770 C C . PRO A 1 99 ? -3.493 -6.975 2.422 1.00 98.06 99 PRO A C 1
ATOM 772 O O . PRO A 1 99 ? -3.722 -5.798 2.141 1.00 98.06 99 PRO A O 1
ATOM 775 N N . THR A 1 100 ? -2.517 -7.668 1.848 1.00 98.12 100 THR A N 1
ATOM 776 C CA . THR A 1 100 ? -1.527 -7.080 0.936 1.00 98.12 100 THR A CA 1
ATOM 777 C C . THR A 1 100 ? -1.298 -7.989 -0.269 1.00 98.12 100 THR A C 1
ATOM 779 O O . THR A 1 100 ? -1.769 -9.128 -0.308 1.00 98.12 100 THR A O 1
ATOM 782 N N . ILE A 1 101 ? -0.614 -7.490 -1.295 1.00 97.81 101 ILE A N 1
ATOM 783 C CA . ILE A 1 101 ? -0.168 -8.305 -2.425 1.00 97.81 101 ILE A CA 1
ATOM 784 C C . ILE A 1 101 ? 1.115 -9.014 -2.002 1.00 97.81 101 ILE A C 1
ATOM 786 O O . ILE A 1 101 ? 2.039 -8.387 -1.485 1.00 97.81 101 ILE A O 1
ATOM 790 N N . ASN A 1 102 ? 1.185 -10.324 -2.235 1.00 97.50 102 ASN A N 1
ATOM 791 C CA . ASN A 1 102 ? 2.424 -11.052 -2.008 1.00 97.50 102 ASN A CA 1
ATOM 792 C C . ASN A 1 102 ? 3.485 -10.548 -3.003 1.00 97.50 102 ASN A C 1
ATOM 794 O O . ASN A 1 102 ? 3.222 -10.531 -4.209 1.00 97.50 102 ASN A O 1
ATOM 798 N N . ARG A 1 103 ? 4.647 -10.110 -2.501 1.00 95.12 103 ARG A N 1
ATOM 799 C CA . ARG A 1 103 ? 5.742 -9.550 -3.316 1.00 95.12 103 ARG A CA 1
ATOM 800 C C . ARG A 1 103 ? 6.580 -10.633 -3.994 1.00 95.12 103 ARG A C 1
ATOM 802 O O . ARG A 1 103 ? 7.231 -10.328 -4.985 1.00 95.12 103 ARG A O 1
ATOM 809 N N . ASP A 1 104 ? 6.495 -11.881 -3.527 1.00 95.62 104 ASP A N 1
ATOM 810 C CA . ASP A 1 104 ? 6.843 -13.048 -4.337 1.00 95.62 104 ASP A CA 1
ATOM 811 C C . ASP A 1 104 ? 5.745 -13.253 -5.391 1.00 95.62 104 ASP A C 1
ATOM 813 O O . ASP A 1 104 ? 4.597 -13.591 -5.083 1.00 95.62 104 ASP A O 1
ATOM 817 N N . LEU A 1 105 ? 6.097 -13.004 -6.650 1.00 95.69 105 LEU A N 1
ATOM 818 C CA . LEU A 1 105 ? 5.203 -13.092 -7.800 1.00 95.69 105 LEU A CA 1
ATOM 819 C C . LEU A 1 105 ? 5.072 -14.519 -8.351 1.00 95.69 105 LEU A C 1
ATOM 821 O O . LEU A 1 105 ? 4.138 -14.762 -9.116 1.00 95.69 105 LEU A O 1
ATOM 825 N N . ALA A 1 106 ? 5.954 -15.440 -7.948 1.00 95.44 106 ALA A N 1
ATOM 826 C CA . ALA A 1 106 ? 5.918 -16.858 -8.302 1.00 95.44 106 ALA A CA 1
ATOM 827 C C . ALA A 1 106 ? 5.105 -17.711 -7.306 1.00 95.44 106 ALA A C 1
ATOM 829 O O . ALA A 1 106 ? 4.661 -18.797 -7.671 1.00 95.44 106 ALA A O 1
ATOM 830 N N . ALA A 1 107 ? 4.878 -17.228 -6.081 1.00 96.31 107 ALA A N 1
ATOM 831 C CA . ALA A 1 107 ? 4.058 -17.907 -5.077 1.00 96.31 107 ALA A CA 1
ATOM 832 C C . ALA A 1 107 ? 2.593 -18.129 -5.512 1.00 96.31 107 ALA A C 1
ATOM 834 O O . ALA A 1 107 ? 1.928 -17.216 -6.012 1.00 96.31 107 ALA A O 1
ATOM 835 N N . ASP A 1 108 ? 2.061 -19.320 -5.199 1.00 95.69 108 ASP A N 1
ATOM 836 C CA . ASP A 1 108 ? 0.695 -19.763 -5.536 1.00 95.69 108 ASP A CA 1
ATOM 837 C C . ASP A 1 108 ? -0.416 -18.836 -5.006 1.00 95.69 108 ASP A C 1
ATOM 839 O O . ASP A 1 108 ? -1.497 -18.738 -5.590 1.00 95.69 108 ASP A O 1
ATOM 843 N N . TYR A 1 109 ? -0.169 -18.160 -3.880 1.00 95.88 109 TYR A N 1
ATOM 844 C CA . TYR A 1 109 ? -1.099 -17.221 -3.258 1.00 95.88 109 TYR A CA 1
ATOM 845 C C . TYR A 1 109 ? -0.710 -15.769 -3.603 1.00 95.88 109 TYR A C 1
ATOM 847 O O . TYR A 1 109 ? 0.272 -15.239 -3.073 1.00 95.88 109 TYR A O 1
ATOM 855 N N . PRO A 1 110 ? -1.487 -15.073 -4.462 1.00 96.19 110 PRO A N 1
ATOM 856 C CA . PRO A 1 110 ? -1.128 -13.736 -4.931 1.00 96.19 110 PRO A CA 1
ATOM 857 C C . PRO A 1 110 ? -1.353 -12.631 -3.886 1.00 96.19 110 PRO A C 1
ATOM 859 O O . PRO A 1 110 ? -0.856 -11.517 -4.058 1.00 96.19 110 PRO A O 1
ATOM 862 N N . LEU A 1 111 ? -2.099 -12.929 -2.817 1.00 97.56 111 LEU A N 1
ATOM 863 C CA . LEU A 1 111 ? -2.406 -12.030 -1.704 1.00 97.56 111 LEU A CA 1
ATOM 864 C C . LEU A 1 111 ? -2.012 -12.664 -0.368 1.00 97.56 111 LEU A C 1
ATOM 866 O O . LEU A 1 111 ? -2.149 -13.874 -0.181 1.00 97.56 111 LEU A O 1
ATOM 870 N N . LEU A 1 112 ? -1.601 -11.822 0.575 1.00 97.56 112 LEU A N 1
ATOM 871 C CA . LEU A 1 112 ? -1.386 -12.158 1.979 1.00 97.56 112 LEU A CA 1
ATOM 872 C C . LEU A 1 112 ? -2.597 -11.699 2.803 1.00 97.56 112 LEU A C 1
ATOM 874 O O . LEU A 1 112 ? -3.215 -10.677 2.502 1.00 97.56 112 LEU A O 1
ATOM 878 N N . GLN A 1 113 ? -2.937 -12.436 3.864 1.00 96.44 113 GLN A N 1
ATOM 879 C CA . GLN A 1 113 ? -4.035 -12.056 4.771 1.00 96.44 113 GLN A CA 1
ATOM 880 C C . GLN A 1 113 ? -3.654 -10.910 5.726 1.00 96.44 113 GLN A C 1
ATOM 882 O O . GLN A 1 113 ? -4.536 -10.258 6.290 1.00 96.44 113 GLN A O 1
ATOM 887 N N . HIS A 1 114 ? -2.352 -10.678 5.913 1.00 97.94 114 HIS A N 1
ATOM 888 C CA . HIS A 1 114 ? -1.756 -9.675 6.795 1.00 97.94 114 HIS A CA 1
ATOM 889 C C . HIS A 1 114 ? -0.561 -9.010 6.091 1.00 97.94 114 HIS A C 1
ATOM 891 O O . HIS A 1 114 ? 0.067 -9.622 5.223 1.00 97.94 114 HIS A O 1
ATOM 897 N N . ALA A 1 115 ? -0.212 -7.791 6.501 1.00 97.94 115 ALA A N 1
ATOM 898 C CA . ALA A 1 115 ? 1.008 -7.117 6.080 1.00 97.94 115 ALA A CA 1
ATOM 899 C C . ALA A 1 115 ? 2.222 -7.881 6.647 1.00 97.94 115 ALA A C 1
ATOM 901 O O . ALA A 1 115 ? 2.253 -8.111 7.860 1.00 97.94 115 ALA A O 1
ATOM 902 N N . PRO A 1 116 ? 3.195 -8.301 5.817 1.00 96.38 116 PRO A N 1
ATOM 903 C CA . PRO A 1 116 ? 4.344 -9.088 6.261 1.00 96.38 116 PRO A CA 1
ATOM 904 C C . PRO A 1 116 ? 5.407 -8.211 6.933 1.00 96.38 116 PRO A C 1
ATOM 906 O O . PRO A 1 116 ? 5.527 -7.021 6.633 1.00 96.38 116 PRO A O 1
ATOM 909 N N . ASP A 1 117 ? 6.224 -8.797 7.809 1.00 92.62 117 ASP A N 1
ATOM 910 C CA . ASP A 1 117 ? 7.436 -8.146 8.318 1.00 92.62 117 ASP A CA 1
ATOM 911 C C . ASP A 1 117 ? 8.607 -8.498 7.381 1.00 92.62 117 ASP A C 1
ATOM 913 O O . ASP A 1 117 ? 9.167 -9.595 7.449 1.00 92.62 117 ASP A O 1
ATOM 917 N N . LEU A 1 118 ? 8.912 -7.609 6.425 1.00 87.62 118 LEU A N 1
ATOM 918 C CA . LEU A 1 118 ? 9.905 -7.852 5.365 1.00 87.62 118 LEU A CA 1
ATOM 919 C C . LEU A 1 118 ? 11.338 -7.692 5.881 1.00 87.62 118 LEU A C 1
ATOM 921 O O . LEU A 1 118 ? 12.008 -6.688 5.613 1.00 87.62 118 LEU A O 1
ATOM 925 N N . LYS A 1 119 ? 11.792 -8.708 6.611 1.00 73.06 119 LYS A N 1
ATOM 926 C CA . LYS A 1 119 ? 13.154 -8.832 7.130 1.00 73.06 119 LYS A CA 1
ATOM 927 C C . LYS A 1 119 ? 14.141 -8.972 5.970 1.00 73.06 119 LYS A C 1
ATOM 929 O O . LYS A 1 119 ? 14.035 -9.909 5.180 1.00 73.06 119 LYS A O 1
ATOM 934 N N . SER A 1 120 ? 15.079 -8.033 5.864 1.00 64.62 120 SER A N 1
ATOM 935 C CA . SER A 1 120 ? 16.251 -8.197 4.992 1.00 64.62 120 SER A CA 1
ATOM 936 C C . SER A 1 120 ? 17.224 -9.174 5.669 1.00 64.62 120 SER A C 1
ATOM 938 O O . SER A 1 120 ? 17.308 -9.139 6.901 1.00 64.62 120 SER A O 1
ATOM 940 N N . PRO A 1 121 ? 17.963 -10.030 4.933 1.00 60.03 121 PRO A N 1
ATOM 941 C CA . PRO A 1 121 ? 18.979 -10.907 5.525 1.00 60.03 121 PRO A CA 1
ATOM 942 C C . PRO A 1 121 ? 19.982 -10.156 6.412 1.00 60.03 121 PRO A C 1
ATOM 944 O O . PRO A 1 121 ? 20.411 -10.688 7.432 1.00 60.03 121 PRO A O 1
ATOM 947 N N . ASP A 1 122 ? 20.273 -8.901 6.055 1.00 67.62 122 ASP A N 1
ATOM 948 C CA . ASP A 1 122 ? 21.190 -7.998 6.749 1.00 67.62 122 ASP A CA 1
ATOM 949 C C . ASP A 1 122 ? 20.468 -6.752 7.324 1.00 67.62 122 ASP A C 1
ATOM 951 O O . ASP A 1 122 ? 21.023 -5.652 7.326 1.00 67.62 122 ASP A O 1
ATOM 955 N N . GLU A 1 123 ? 19.218 -6.876 7.807 1.00 63.16 123 GLU A N 1
ATOM 956 C CA . GLU A 1 123 ? 18.396 -5.726 8.263 1.00 63.16 123 GLU A CA 1
ATOM 957 C C . GLU A 1 123 ? 19.081 -4.828 9.317 1.00 63.16 123 GLU A C 1
ATOM 959 O O . GLU A 1 123 ? 18.830 -3.621 9.357 1.00 63.16 123 GLU A O 1
ATOM 964 N N . GLU A 1 124 ? 19.985 -5.375 10.133 1.00 67.44 124 GLU A N 1
ATOM 965 C CA . GLU A 1 124 ? 20.750 -4.609 11.127 1.00 67.44 124 GLU A CA 1
ATOM 966 C C . GLU A 1 124 ? 21.811 -3.669 10.511 1.00 67.44 124 GLU A C 1
ATOM 968 O O . GLU A 1 124 ? 22.276 -2.748 11.185 1.00 67.44 124 GLU A O 1
ATOM 973 N N . MET A 1 125 ? 22.187 -3.845 9.235 1.00 81.94 125 MET A N 1
ATOM 974 C CA . MET A 1 125 ? 23.241 -3.054 8.582 1.00 81.94 125 MET A CA 1
ATOM 975 C C . MET A 1 125 ? 22.811 -1.608 8.282 1.00 81.94 125 MET A C 1
ATOM 977 O O . MET A 1 125 ? 23.625 -0.684 8.370 1.00 81.94 125 MET A O 1
ATOM 981 N N . PHE A 1 126 ? 21.538 -1.384 7.935 1.00 88.75 126 PHE A N 1
ATOM 982 C CA . PHE A 1 126 ? 21.035 -0.072 7.517 1.00 88.75 126 PHE A CA 1
ATOM 983 C C . PHE A 1 126 ? 20.032 0.510 8.514 1.00 88.75 126 PHE A C 1
ATOM 985 O O . PHE A 1 126 ? 18.867 0.129 8.560 1.00 88.75 126 PHE A O 1
ATOM 992 N N . VAL A 1 127 ? 20.464 1.523 9.269 1.00 87.12 127 VAL A N 1
ATOM 993 C CA . VAL A 1 127 ? 19.627 2.183 10.287 1.00 87.12 127 VAL A CA 1
ATOM 994 C C . VAL A 1 127 ? 18.469 2.982 9.671 1.00 87.12 127 VAL A C 1
ATOM 996 O O . VAL A 1 127 ? 17.351 2.941 10.184 1.00 87.12 127 VAL A O 1
ATOM 999 N N . THR A 1 128 ? 18.714 3.719 8.581 1.00 90.00 128 THR A N 1
ATOM 1000 C CA . THR A 1 128 ? 17.734 4.645 7.989 1.00 90.00 128 THR A CA 1
ATOM 1001 C C . THR A 1 128 ? 16.808 3.950 6.996 1.00 90.00 128 THR A C 1
ATOM 1003 O O . THR A 1 128 ? 17.251 3.199 6.129 1.00 90.00 128 THR A O 1
ATOM 1006 N N . ASP A 1 129 ? 15.509 4.248 7.063 1.00 87.06 129 ASP A N 1
ATOM 1007 C CA . ASP A 1 129 ? 14.511 3.553 6.239 1.00 87.06 129 ASP A CA 1
ATOM 1008 C C . ASP A 1 129 ? 14.701 3.794 4.735 1.00 87.06 129 ASP A C 1
ATOM 1010 O O . ASP A 1 129 ? 14.498 2.883 3.942 1.00 87.06 129 ASP A O 1
ATOM 1014 N N . ALA A 1 130 ? 15.220 4.962 4.337 1.00 91.25 130 ALA A N 1
ATOM 1015 C CA . ALA A 1 130 ? 15.602 5.226 2.950 1.00 91.25 130 ALA A CA 1
ATOM 1016 C C . ALA A 1 130 ? 16.714 4.285 2.439 1.00 91.25 130 ALA A C 1
ATOM 1018 O O . ALA A 1 130 ? 16.697 3.909 1.269 1.00 91.25 130 ALA A O 1
ATOM 1019 N N . MET A 1 131 ? 17.653 3.867 3.299 1.00 92.31 131 MET A N 1
ATOM 1020 C CA . MET A 1 131 ? 18.643 2.848 2.936 1.00 92.31 131 MET A CA 1
ATOM 1021 C C . MET A 1 131 ? 18.045 1.439 2.956 1.00 92.31 131 MET A C 1
ATOM 1023 O O . MET A 1 131 ? 18.363 0.665 2.062 1.00 92.31 131 MET A O 1
ATOM 1027 N N . LYS A 1 132 ? 17.122 1.125 3.878 1.00 89.44 132 LYS A N 1
ATOM 1028 C CA . LYS A 1 132 ? 16.373 -0.150 3.862 1.00 89.44 132 LYS A CA 1
ATOM 1029 C C . LYS A 1 132 ? 15.501 -0.299 2.607 1.00 89.44 132 LYS A C 1
ATOM 1031 O O . LYS A 1 132 ? 15.378 -1.395 2.077 1.00 89.44 132 LYS A O 1
ATOM 1036 N N . ALA A 1 133 ? 14.915 0.791 2.109 1.00 88.62 133 ALA A N 1
ATOM 1037 C CA . ALA A 1 133 ? 14.147 0.817 0.862 1.00 88.62 133 ALA A CA 1
ATOM 1038 C C . ALA A 1 133 ? 15.031 0.566 -0.373 1.00 88.62 133 ALA A C 1
ATOM 1040 O O . ALA A 1 133 ? 14.627 -0.144 -1.294 1.00 88.62 133 ALA A O 1
ATOM 1041 N N . ILE A 1 134 ? 16.250 1.120 -0.377 1.00 92.25 134 ILE A N 1
ATOM 1042 C CA . ILE A 1 134 ? 17.258 0.860 -1.412 1.00 92.25 134 ILE A CA 1
ATOM 1043 C C . ILE A 1 134 ? 17.741 -0.594 -1.333 1.00 92.25 134 ILE A C 1
ATOM 1045 O O . ILE A 1 134 ? 17.708 -1.286 -2.346 1.00 92.25 134 ILE A O 1
ATOM 1049 N N . ASP A 1 135 ? 18.116 -1.077 -0.148 1.00 91.69 135 ASP A N 1
ATOM 1050 C CA . ASP A 1 135 ? 18.539 -2.461 0.106 1.00 91.69 135 ASP A CA 1
ATOM 1051 C C . ASP A 1 135 ? 17.491 -3.478 -0.375 1.00 91.69 135 ASP A C 1
ATOM 1053 O O . ASP A 1 135 ? 17.772 -4.304 -1.241 1.00 91.69 135 ASP A O 1
ATOM 1057 N N . LEU A 1 136 ? 16.237 -3.326 0.060 1.00 89.69 136 LEU A N 1
ATOM 1058 C CA . LEU A 1 136 ? 15.115 -4.187 -0.329 1.00 89.69 136 LEU A CA 1
ATOM 1059 C C . LEU A 1 136 ? 14.829 -4.191 -1.845 1.00 89.69 136 LEU A C 1
ATOM 1061 O O . LEU A 1 136 ? 14.232 -5.137 -2.360 1.00 89.69 136 LEU A O 1
ATOM 1065 N N . SER A 1 137 ? 15.252 -3.152 -2.574 1.00 90.38 137 SER A N 1
ATOM 1066 C CA . SER A 1 137 ? 15.152 -3.096 -4.036 1.00 90.38 137 SER A CA 1
ATOM 1067 C C . SER A 1 137 ? 16.416 -3.563 -4.770 1.00 90.38 137 SER A C 1
ATOM 1069 O O . SER A 1 137 ? 16.324 -3.872 -5.961 1.00 90.38 137 SER A O 1
ATOM 1071 N N . LEU A 1 138 ? 17.584 -3.579 -4.121 1.00 91.88 138 LEU A N 1
ATOM 1072 C CA . LEU A 1 138 ? 18.855 -3.989 -4.727 1.00 91.88 138 LEU A CA 1
ATOM 1073 C C . LEU A 1 138 ? 19.197 -5.454 -4.435 1.00 91.88 138 LEU A C 1
ATOM 1075 O O . LEU A 1 138 ? 19.709 -6.134 -5.321 1.00 91.88 138 LEU A O 1
ATOM 1079 N N . SER A 1 139 ? 18.817 -5.973 -3.269 1.00 91.31 139 SER A N 1
ATOM 1080 C CA . SER A 1 139 ? 18.953 -7.390 -2.901 1.00 91.31 139 SER A CA 1
ATOM 1081 C C . SER A 1 139 ? 18.063 -8.322 -3.744 1.00 91.31 139 SER A C 1
ATOM 1083 O O . SER A 1 139 ? 18.332 -9.515 -3.835 1.00 91.31 139 SER A O 1
ATOM 1085 N N . HIS A 1 140 ? 17.074 -7.763 -4.453 1.00 91.12 140 HIS A N 1
ATOM 1086 C CA . HIS A 1 140 ? 16.267 -8.437 -5.482 1.00 91.12 140 HIS A CA 1
ATOM 1087 C C . HIS A 1 140 ? 16.515 -7.881 -6.905 1.00 91.12 140 HIS A C 1
ATOM 1089 O O . HIS A 1 140 ? 15.686 -8.033 -7.805 1.00 91.12 140 HIS A O 1
ATOM 1095 N N . MET A 1 141 ? 17.640 -7.194 -7.145 1.00 91.44 141 MET A N 1
ATOM 1096 C CA . MET A 1 141 ? 17.937 -6.592 -8.449 1.00 91.44 141 MET A CA 1
ATOM 1097 C C . MET A 1 141 ? 18.080 -7.653 -9.549 1.00 91.44 141 MET A C 1
ATOM 1099 O O . MET A 1 141 ? 19.038 -8.421 -9.577 1.00 91.44 141 MET A O 1
ATOM 1103 N N . GLY A 1 142 ? 17.161 -7.619 -10.515 1.00 88.81 142 GLY A N 1
ATOM 1104 C CA . GLY A 1 142 ? 17.139 -8.542 -11.652 1.00 88.81 142 GLY A CA 1
ATOM 1105 C C . GLY A 1 142 ? 16.240 -9.762 -11.451 1.00 88.81 142 GLY A C 1
ATOM 1106 O O . GLY A 1 142 ? 16.028 -10.499 -12.413 1.00 88.81 142 GLY A O 1
ATOM 1107 N N . ASP A 1 143 ? 15.659 -9.944 -10.261 1.00 92.75 143 ASP A N 1
ATOM 1108 C CA . ASP A 1 143 ? 14.581 -10.908 -10.065 1.00 92.75 143 ASP A CA 1
ATOM 1109 C C . ASP A 1 143 ? 13.311 -10.411 -10.776 1.00 92.75 143 ASP A C 1
ATOM 1111 O O . ASP A 1 143 ? 12.778 -9.339 -10.483 1.00 92.75 143 ASP A O 1
ATOM 1115 N N . LEU A 1 144 ? 12.835 -11.185 -11.752 1.00 90.94 144 LEU A N 1
ATOM 1116 C CA . LEU A 1 144 ? 11.612 -10.880 -12.497 1.00 90.94 144 LEU A CA 1
ATOM 1117 C C . LEU A 1 144 ? 10.342 -11.276 -11.731 1.00 90.94 144 LEU A C 1
ATOM 1119 O O . LEU A 1 144 ? 9.248 -10.905 -12.157 1.00 90.94 144 LEU A O 1
ATOM 1123 N N . ASN A 1 145 ? 10.485 -12.006 -10.622 1.00 94.12 145 ASN A N 1
ATOM 1124 C CA . ASN A 1 145 ? 9.399 -12.486 -9.780 1.00 94.12 145 ASN A CA 1
ATOM 1125 C C . ASN A 1 145 ? 9.293 -11.716 -8.449 1.00 94.12 145 ASN A C 1
ATOM 1127 O O . ASN A 1 145 ? 8.646 -12.207 -7.528 1.00 94.12 145 ASN A O 1
ATOM 1131 N N . TRP A 1 146 ? 9.880 -10.516 -8.341 1.00 93.31 146 TRP A N 1
ATOM 1132 C CA . TRP A 1 146 ? 9.823 -9.691 -7.128 1.00 93.31 146 TRP A CA 1
ATOM 1133 C C . TRP A 1 146 ? 9.112 -8.343 -7.321 1.00 93.31 146 TRP A C 1
ATOM 1135 O O . TRP A 1 146 ? 9.354 -7.625 -8.292 1.00 93.31 146 TRP A O 1
ATOM 1145 N N . ASP A 1 147 ? 8.275 -7.988 -6.342 1.00 91.88 147 ASP A N 1
ATOM 1146 C CA . ASP A 1 147 ? 7.483 -6.754 -6.197 1.00 91.88 147 ASP A CA 1
ATOM 1147 C C . ASP A 1 147 ? 6.579 -6.405 -7.388 1.00 91.88 147 ASP A C 1
ATOM 1149 O O . ASP A 1 147 ? 5.367 -6.595 -7.309 1.00 91.88 147 ASP A O 1
ATOM 1153 N N . ILE A 1 148 ? 7.145 -5.895 -8.488 1.00 92.12 148 ILE A N 1
ATOM 1154 C CA . ILE A 1 148 ? 6.412 -5.509 -9.698 1.00 92.12 148 ILE A CA 1
ATOM 1155 C C . ILE A 1 148 ? 7.143 -6.022 -10.943 1.00 92.12 148 ILE A C 1
ATOM 1157 O O . ILE A 1 148 ? 8.237 -5.570 -11.290 1.00 92.12 148 ILE A O 1
ATOM 1161 N N . LYS A 1 149 ? 6.508 -6.949 -11.671 1.00 89.50 149 LYS A N 1
ATOM 1162 C CA . LYS A 1 149 ? 7.101 -7.590 -12.851 1.00 89.50 149 LYS A CA 1
ATOM 1163 C C . LYS A 1 149 ? 7.466 -6.551 -13.910 1.00 89.50 149 LYS A C 1
ATOM 1165 O O . LYS A 1 149 ? 6.684 -5.666 -14.255 1.00 89.50 149 LYS A O 1
ATOM 1170 N N . HIS A 1 150 ? 8.677 -6.690 -14.440 1.00 86.06 150 HIS A N 1
ATOM 1171 C CA . HIS A 1 150 ? 9.321 -5.765 -15.376 1.00 86.06 150 HIS A CA 1
ATOM 1172 C C . HIS A 1 150 ? 9.669 -4.363 -14.839 1.00 86.06 150 HIS A C 1
ATOM 1174 O O . HIS A 1 150 ? 10.289 -3.608 -15.593 1.00 86.06 150 HIS A O 1
ATOM 1180 N N . PHE A 1 151 ? 9.361 -3.962 -13.600 1.00 90.19 151 PHE A N 1
ATOM 1181 C CA . PHE A 1 151 ? 9.942 -2.723 -13.060 1.00 90.19 151 PHE A CA 1
ATOM 1182 C C . PHE A 1 151 ? 11.473 -2.841 -12.986 1.00 90.19 151 PHE A C 1
ATOM 1184 O O . PHE A 1 151 ? 12.035 -3.904 -12.731 1.00 90.19 151 PHE A O 1
ATOM 1191 N N . SER A 1 152 ? 12.168 -1.749 -13.298 1.00 90.75 152 SER A N 1
ATOM 1192 C CA . SER A 1 152 ? 13.606 -1.634 -13.046 1.00 90.75 152 SER A CA 1
ATOM 1193 C C . SER A 1 152 ? 13.866 -1.319 -11.566 1.00 90.75 152 SER A C 1
ATOM 1195 O O . SER A 1 152 ? 12.973 -0.798 -10.897 1.00 90.75 152 SER A O 1
ATOM 1197 N N . PRO A 1 153 ? 15.089 -1.535 -11.042 1.00 90.88 153 PRO A N 1
ATOM 1198 C CA . PRO A 1 153 ? 15.411 -1.199 -9.652 1.00 90.88 153 PRO A CA 1
ATOM 1199 C C . PRO A 1 153 ? 15.120 0.268 -9.295 1.00 90.88 153 PRO A C 1
ATOM 1201 O O . PRO A 1 153 ? 14.650 0.555 -8.202 1.00 90.88 153 PRO A O 1
ATOM 1204 N N . LEU A 1 154 ? 15.309 1.203 -10.235 1.00 92.25 154 LEU A N 1
ATOM 1205 C CA . LEU A 1 154 ? 14.951 2.610 -10.026 1.00 92.25 154 LEU A CA 1
ATOM 1206 C C . LEU A 1 154 ? 13.435 2.807 -9.853 1.00 92.25 154 LEU A C 1
ATOM 1208 O O . LEU A 1 154 ? 13.011 3.616 -9.034 1.00 92.25 154 LEU A O 1
ATOM 1212 N N . GLU A 1 155 ? 12.620 2.077 -10.612 1.00 92.81 155 GLU A N 1
ATOM 1213 C CA . GLU A 1 155 ? 11.157 2.149 -10.533 1.00 92.81 155 GLU A CA 1
ATOM 1214 C C . GLU A 1 155 ? 10.624 1.460 -9.269 1.00 92.81 155 GLU A C 1
ATOM 1216 O O . GLU A 1 155 ? 9.679 1.971 -8.678 1.00 92.81 155 GLU A O 1
ATOM 1221 N N . ASN A 1 156 ? 11.269 0.387 -8.794 1.00 92.44 156 ASN A N 1
ATOM 1222 C CA . ASN A 1 156 ? 10.974 -0.238 -7.498 1.00 92.44 156 ASN A CA 1
ATOM 1223 C C . ASN A 1 156 ? 11.314 0.694 -6.319 1.00 92.44 156 ASN A C 1
ATOM 1225 O O . ASN A 1 156 ? 10.483 0.893 -5.435 1.00 92.44 156 ASN A O 1
ATOM 1229 N N . VAL A 1 157 ? 12.482 1.351 -6.328 1.00 93.44 157 VAL A N 1
ATOM 1230 C CA . VAL A 1 157 ? 12.831 2.371 -5.316 1.00 93.44 157 VAL A CA 1
ATOM 1231 C C . VAL A 1 157 ? 11.838 3.543 -5.337 1.00 93.44 157 VAL A C 1
ATOM 1233 O O . VAL A 1 157 ? 11.369 3.983 -4.287 1.00 93.44 157 VAL A O 1
ATOM 1236 N N . VAL A 1 158 ? 11.466 4.037 -6.524 1.00 93.69 158 VAL A N 1
ATOM 1237 C CA . VAL A 1 158 ? 10.463 5.110 -6.672 1.00 93.69 158 VAL A CA 1
ATOM 1238 C C . VAL A 1 158 ? 9.067 4.657 -6.232 1.00 93.69 158 VAL A C 1
ATOM 1240 O O . VAL A 1 158 ? 8.339 5.455 -5.646 1.00 93.69 158 VAL A O 1
ATOM 1243 N N . HIS A 1 159 ? 8.699 3.395 -6.463 1.00 93.56 159 HIS A N 1
ATOM 1244 C CA . HIS A 1 159 ? 7.450 2.799 -5.989 1.00 93.56 159 HIS A CA 1
ATOM 1245 C C . HIS A 1 159 ? 7.385 2.768 -4.454 1.00 93.56 159 HIS A C 1
ATOM 1247 O O . HIS A 1 159 ? 6.402 3.243 -3.885 1.00 93.56 159 HIS A O 1
ATOM 1253 N N . ILE A 1 160 ? 8.449 2.314 -3.780 1.00 93.94 160 ILE A N 1
ATOM 1254 C CA . ILE A 1 160 ? 8.518 2.300 -2.309 1.00 93.94 160 ILE A CA 1
ATOM 1255 C C . ILE A 1 160 ? 8.368 3.725 -1.746 1.00 93.94 160 ILE A C 1
ATOM 1257 O O . ILE A 1 160 ? 7.525 3.952 -0.881 1.00 93.94 160 ILE A O 1
ATOM 1261 N N . PHE A 1 161 ? 9.095 4.715 -2.279 1.00 95.12 161 PHE A N 1
ATOM 1262 C CA . PHE A 1 161 ? 8.974 6.104 -1.808 1.00 95.12 161 PHE A CA 1
ATOM 1263 C C . PHE A 1 161 ? 7.632 6.775 -2.154 1.00 95.12 161 PHE A C 1
ATOM 1265 O O . PHE A 1 161 ? 7.169 7.629 -1.398 1.00 95.12 161 PHE A O 1
ATOM 1272 N N . HIS A 1 162 ? 6.975 6.395 -3.256 1.00 94.44 162 HIS A N 1
ATOM 1273 C CA . HIS A 1 162 ? 5.590 6.805 -3.535 1.00 94.44 162 HIS A CA 1
ATOM 1274 C C . HIS A 1 162 ? 4.642 6.296 -2.441 1.00 94.44 162 HIS A C 1
ATOM 1276 O O . HIS A 1 162 ? 3.833 7.065 -1.921 1.00 94.44 162 HIS A O 1
ATOM 1282 N N . MET A 1 163 ? 4.788 5.032 -2.043 1.00 95.75 163 MET A N 1
ATOM 1283 C CA . MET A 1 163 ? 3.969 4.431 -0.992 1.00 95.75 163 MET A CA 1
ATOM 1284 C C . MET A 1 163 ? 4.240 5.051 0.387 1.00 95.75 163 MET A C 1
ATOM 1286 O O . MET A 1 163 ? 3.283 5.362 1.097 1.00 95.75 163 MET A O 1
ATOM 1290 N N . GLU A 1 164 ? 5.495 5.377 0.723 1.00 96.06 164 GLU A N 1
ATOM 1291 C CA . GLU A 1 164 ? 5.806 6.166 1.927 1.00 96.06 164 GLU A CA 1
ATOM 1292 C C . GLU A 1 164 ? 5.074 7.521 1.960 1.00 96.06 164 GLU A C 1
ATOM 1294 O O . GLU A 1 164 ? 4.556 7.909 3.006 1.00 96.06 164 GLU A O 1
ATOM 1299 N N . GLU A 1 165 ? 4.970 8.234 0.832 1.00 95.75 165 GLU A N 1
ATOM 1300 C CA . GLU A 1 165 ? 4.234 9.507 0.755 1.00 95.75 165 GLU A CA 1
ATOM 1301 C C . GLU A 1 165 ? 2.706 9.313 0.830 1.00 95.75 165 GLU A C 1
ATOM 1303 O O . GLU A 1 165 ? 1.996 10.193 1.323 1.00 95.75 165 GLU A O 1
ATOM 1308 N N . VAL A 1 166 ? 2.162 8.170 0.393 1.00 95.69 166 VAL A N 1
ATOM 1309 C CA . VAL A 1 166 ? 0.755 7.803 0.660 1.00 95.69 166 VAL A CA 1
ATOM 1310 C C . VAL A 1 166 ? 0.541 7.580 2.164 1.00 95.69 166 VAL A C 1
ATOM 1312 O O . VAL A 1 166 ? -0.405 8.125 2.742 1.00 95.69 166 VAL A O 1
ATOM 1315 N N . TRP A 1 167 ? 1.437 6.850 2.833 1.00 97.81 167 TRP A N 1
ATOM 1316 C CA . TRP A 1 167 ? 1.323 6.550 4.265 1.00 97.81 167 TRP A CA 1
ATOM 1317 C C . TRP A 1 167 ? 1.563 7.778 5.154 1.00 97.81 167 TRP A C 1
ATOM 1319 O O . TRP A 1 167 ? 0.789 8.012 6.081 1.00 97.81 167 TRP A O 1
ATOM 1329 N N . ALA A 1 168 ? 2.524 8.642 4.819 1.00 97.31 168 ALA A N 1
ATOM 1330 C CA . ALA A 1 168 ? 2.779 9.912 5.509 1.00 97.31 168 ALA A CA 1
ATOM 1331 C C . ALA A 1 168 ? 1.609 10.916 5.409 1.00 97.31 168 ALA A C 1
ATOM 1333 O O . ALA A 1 168 ? 1.472 11.821 6.243 1.00 97.31 168 ALA A O 1
ATOM 1334 N N . ARG A 1 169 ? 0.742 10.782 4.396 1.00 96.56 169 ARG A N 1
ATOM 1335 C CA . ARG A 1 169 ? -0.502 11.561 4.281 1.00 96.56 169 ARG A CA 1
ATOM 1336 C C . ARG A 1 169 ? -1.671 10.892 4.996 1.00 96.56 169 ARG A C 1
ATOM 1338 O O . ARG A 1 169 ? -2.380 11.581 5.732 1.00 96.56 169 ARG A O 1
ATOM 1345 N N . ALA A 1 170 ? -1.813 9.571 4.890 1.00 97.56 170 ALA A N 1
ATOM 1346 C CA . ALA A 1 170 ? -2.801 8.810 5.656 1.00 97.56 170 ALA A CA 1
ATOM 1347 C C . ALA A 1 170 ? -2.589 8.939 7.180 1.00 97.56 170 ALA A C 1
ATOM 1349 O O . ALA A 1 170 ? -3.556 9.151 7.909 1.00 97.56 170 ALA A O 1
ATOM 1350 N N . GLN A 1 171 ? -1.344 8.941 7.673 1.00 98.31 171 GLN A N 1
ATOM 1351 C CA . GLN A 1 171 ? -0.992 9.170 9.086 1.00 98.31 171 GLN A CA 1
ATOM 1352 C C . GLN A 1 171 ? -1.663 10.430 9.667 1.00 98.31 171 GLN A C 1
ATOM 1354 O O . GLN A 1 171 ? -2.171 10.419 10.789 1.00 98.31 171 GLN A O 1
ATOM 1359 N N . LYS A 1 172 ? -1.736 11.519 8.891 1.00 97.75 172 LYS A N 1
ATOM 1360 C CA . LYS A 1 172 ? -2.356 12.785 9.327 1.00 97.75 172 LYS A CA 1
ATOM 1361 C C . LYS A 1 172 ? -3.866 12.644 9.539 1.00 97.75 172 LYS A C 1
ATOM 1363 O O . LYS A 1 172 ? -4.418 13.303 10.413 1.00 97.75 172 LYS A O 1
ATOM 1368 N N . GLN A 1 173 ? -4.525 11.779 8.766 1.00 97.69 173 GLN A N 1
ATOM 1369 C CA . GLN A 1 173 ? -5.942 11.445 8.934 1.00 97.69 173 GLN A CA 1
ATOM 1370 C C . GLN A 1 173 ? -6.141 10.417 10.060 1.00 97.69 173 GLN A C 1
ATOM 1372 O O . GLN A 1 173 ? -7.092 10.525 10.828 1.00 97.69 173 GLN A O 1
ATOM 1377 N N . PHE A 1 174 ? -5.211 9.476 10.226 1.00 98.12 174 PHE A N 1
ATOM 1378 C CA . PHE A 1 174 ? -5.208 8.474 11.296 1.00 98.12 174 PHE A CA 1
ATOM 1379 C C . PHE A 1 174 ? -5.132 9.129 12.685 1.00 98.12 174 PHE A C 1
ATOM 1381 O O . PHE A 1 174 ? -5.923 8.816 13.571 1.00 98.12 174 PHE A O 1
ATOM 1388 N N . GLU A 1 175 ? -4.281 10.146 12.846 1.00 98.12 175 GLU A N 1
ATOM 1389 C CA . GLU A 1 175 ? -4.199 10.962 14.067 1.00 98.12 175 GLU A CA 1
ATOM 1390 C C . GLU A 1 175 ? -5.397 11.905 14.289 1.00 98.12 175 GLU A C 1
ATOM 1392 O O . GLU A 1 175 ? -5.532 12.478 15.372 1.00 98.12 175 GLU A O 1
ATOM 1397 N N . ILE A 1 176 ? -6.278 12.087 13.301 1.00 97.25 176 ILE A N 1
ATOM 1398 C CA . ILE A 1 176 ? -7.594 12.721 13.497 1.00 97.25 176 ILE A CA 1
ATOM 1399 C C . ILE A 1 176 ? -8.600 11.659 13.956 1.00 97.25 176 ILE A C 1
ATOM 1401 O O . ILE A 1 176 ? -9.319 11.873 14.929 1.00 97.25 176 ILE A O 1
ATOM 1405 N N . ILE A 1 177 ? -8.600 10.492 13.307 1.00 97.56 177 ILE A N 1
ATOM 1406 C CA . ILE A 1 177 ? -9.488 9.361 13.603 1.00 97.56 177 ILE A CA 1
ATOM 1407 C C . ILE A 1 177 ? -9.281 8.842 15.036 1.00 97.56 177 ILE A C 1
ATOM 1409 O O . ILE A 1 177 ? -10.257 8.688 15.760 1.00 97.56 177 ILE A O 1
ATOM 1413 N N . LYS A 1 178 ? -8.038 8.713 15.517 1.00 97.62 178 LYS A N 1
ATOM 1414 C CA . LYS A 1 178 ? -7.728 8.353 16.919 1.00 97.62 178 LYS A CA 1
ATOM 1415 C C . LYS A 1 178 ? -8.333 9.298 17.967 1.00 97.62 178 LYS A C 1
ATOM 1417 O O . LYS A 1 178 ? -8.534 8.893 19.106 1.00 97.62 178 LYS A O 1
ATOM 1422 N N . LYS A 1 179 ? -8.614 10.556 17.605 1.00 97.69 179 LYS A N 1
ATOM 1423 C CA . LYS A 1 179 ? -9.200 11.569 18.505 1.00 97.69 179 LYS A CA 1
ATOM 1424 C C . LYS A 1 179 ? -10.732 11.575 18.483 1.00 97.69 179 LYS A C 1
ATOM 1426 O O . LYS A 1 179 ? -11.343 12.120 19.396 1.00 97.69 179 LYS A O 1
ATOM 1431 N N . ALA A 1 180 ? -11.338 10.979 17.458 1.00 96.88 180 ALA A N 1
ATOM 1432 C CA . ALA A 1 180 ? -12.777 10.776 17.336 1.00 96.88 180 ALA A CA 1
ATOM 1433 C C . ALA A 1 180 ? -13.046 9.430 16.628 1.00 96.88 180 ALA A C 1
ATOM 1435 O O . ALA A 1 180 ? -13.347 9.427 15.428 1.00 96.88 180 ALA A O 1
ATOM 1436 N N . PRO A 1 181 ? -12.884 8.290 17.335 1.00 97.12 181 PRO A N 1
ATOM 1437 C CA . PRO A 1 181 ? -12.951 6.974 16.711 1.00 97.12 181 PRO A CA 1
ATOM 1438 C C . PRO A 1 181 ? -14.295 6.684 16.018 1.00 97.12 181 PRO A C 1
ATOM 1440 O O . PRO A 1 181 ? -15.347 7.101 16.513 1.00 97.12 181 PRO A O 1
ATOM 1443 N N . PRO A 1 182 ? -14.293 5.947 14.890 1.00 96.00 182 PRO A N 1
ATOM 1444 C CA . PRO A 1 182 ? -15.505 5.420 14.268 1.00 96.00 182 PRO A CA 1
ATOM 1445 C C . PRO A 1 182 ? -16.261 4.477 15.213 1.00 96.00 182 PRO A C 1
ATOM 1447 O O . PRO A 1 182 ? -15.686 3.870 16.115 1.00 96.00 182 PRO A O 1
ATOM 1450 N N . SER A 1 183 ? -17.558 4.289 14.961 1.00 95.62 183 SER A N 1
ATOM 1451 C CA . SER A 1 183 ? -18.330 3.261 15.662 1.00 95.62 183 SER A CA 1
ATOM 1452 C C . SER A 1 183 ? -17.845 1.851 15.297 1.00 95.62 183 SER A C 1
ATOM 1454 O O . SER A 1 183 ? -17.315 1.613 14.207 1.00 95.62 183 SER A O 1
ATOM 1456 N N . ALA A 1 184 ? -18.105 0.882 16.180 1.00 95.00 184 ALA A N 1
ATOM 1457 C CA . ALA A 1 184 ? -17.845 -0.530 15.899 1.00 95.00 184 ALA A CA 1
ATOM 1458 C C . ALA A 1 184 ? -18.597 -1.032 14.646 1.00 95.00 184 ALA A C 1
ATOM 1460 O O . ALA A 1 184 ? -18.068 -1.858 13.909 1.00 95.00 184 ALA A O 1
ATOM 1461 N N . GLU A 1 185 ? -19.789 -0.489 14.358 1.00 93.94 185 GLU A N 1
ATOM 1462 C CA . GLU A 1 185 ? -20.551 -0.779 13.132 1.00 93.94 185 GLU A CA 1
ATOM 1463 C C . GLU A 1 185 ? -19.814 -0.264 11.880 1.00 93.94 185 GLU A C 1
ATOM 1465 O O . GLU A 1 185 ? -19.650 -1.000 10.905 1.00 93.94 185 GLU A O 1
ATOM 1470 N N . THR A 1 186 ? -19.275 0.962 11.928 1.00 94.12 186 THR A N 1
ATOM 1471 C CA . THR A 1 186 ? -18.422 1.506 10.861 1.00 94.12 186 THR A CA 1
ATOM 1472 C C . THR A 1 186 ? -17.176 0.643 10.665 1.00 94.12 186 THR A C 1
ATOM 1474 O O . THR A 1 186 ? -16.878 0.283 9.526 1.00 94.12 186 THR A O 1
ATOM 1477 N N . CYS A 1 187 ? -16.486 0.236 11.737 1.00 96.19 187 CYS A N 1
ATOM 1478 C CA . CYS A 1 187 ? -15.325 -0.649 11.607 1.00 96.19 187 CYS A CA 1
ATOM 1479 C C . CYS A 1 187 ? -15.671 -2.052 11.083 1.00 96.19 187 CYS A C 1
ATOM 1481 O O . CYS A 1 187 ? -14.894 -2.604 10.305 1.00 96.19 187 CYS A O 1
ATOM 1483 N N . ALA A 1 188 ? -16.834 -2.616 11.421 1.00 94.81 188 ALA A N 1
ATOM 1484 C CA . ALA A 1 188 ? -17.282 -3.889 10.855 1.00 94.81 188 ALA A CA 1
ATOM 1485 C C . ALA A 1 188 ? -17.422 -3.808 9.322 1.00 94.81 188 ALA A C 1
ATOM 1487 O O . ALA A 1 188 ? -16.878 -4.649 8.611 1.00 94.81 188 ALA A O 1
ATOM 1488 N N . CYS A 1 189 ? -18.057 -2.751 8.808 1.00 93.06 189 CYS A N 1
ATOM 1489 C CA . CYS A 1 189 ? -18.222 -2.522 7.367 1.00 93.06 189 CYS A CA 1
ATOM 1490 C C . CYS A 1 189 ? -16.914 -2.147 6.641 1.00 93.06 189 CYS A C 1
ATOM 1492 O O . CYS A 1 189 ? -16.711 -2.491 5.475 1.00 93.06 189 CYS A O 1
ATOM 1494 N N . VAL A 1 190 ? -16.003 -1.453 7.327 1.00 94.88 190 VAL A N 1
ATOM 1495 C CA . VAL A 1 190 ? -14.646 -1.146 6.840 1.00 94.88 190 VAL A CA 1
ATOM 1496 C C . VAL A 1 190 ? -13.801 -2.418 6.697 1.00 94.88 190 VAL A C 1
ATOM 1498 O O . VAL A 1 190 ? -13.051 -2.543 5.730 1.00 94.88 190 VAL A O 1
ATOM 1501 N N . MET A 1 191 ? -13.964 -3.389 7.600 1.00 95.38 191 MET A N 1
ATOM 1502 C CA . MET A 1 191 ? -13.255 -4.674 7.554 1.00 95.38 191 MET A CA 1
ATOM 1503 C C . MET A 1 191 ? -13.965 -5.757 6.715 1.00 95.38 191 MET A C 1
ATOM 1505 O O . MET A 1 191 ? -13.412 -6.846 6.554 1.00 95.38 191 MET A O 1
ATOM 1509 N N . ASP A 1 192 ? -15.138 -5.473 6.137 1.00 93.75 192 ASP A N 1
ATOM 1510 C CA . ASP A 1 192 ? -15.844 -6.339 5.175 1.00 93.75 192 ASP A CA 1
ATOM 1511 C C . ASP A 1 192 ? -15.244 -6.219 3.755 1.00 93.75 192 ASP A C 1
ATOM 1513 O O . ASP A 1 192 ? -15.861 -5.747 2.797 1.00 93.75 192 ASP A O 1
ATOM 1517 N N . ILE A 1 193 ? -13.972 -6.610 3.653 1.00 93.38 193 ILE A N 1
ATOM 1518 C CA . ILE A 1 193 ? -13.090 -6.432 2.487 1.00 93.38 193 ILE A CA 1
ATOM 1519 C C . ILE A 1 193 ? -13.552 -7.133 1.204 1.00 93.38 193 ILE A C 1
ATOM 1521 O O . ILE A 1 193 ? -13.183 -6.688 0.113 1.00 93.38 193 ILE A O 1
ATOM 1525 N N . GLU A 1 194 ? -14.350 -8.199 1.320 1.00 88.94 194 GLU A N 1
ATOM 1526 C CA . GLU A 1 194 ? -14.953 -8.894 0.175 1.00 88.94 194 GLU A CA 1
ATOM 1527 C C . GLU A 1 194 ? -16.054 -8.037 -0.468 1.00 88.94 194 GLU A C 1
ATOM 1529 O O . GLU A 1 194 ? -16.058 -7.851 -1.686 1.00 88.94 194 GLU A O 1
ATOM 1534 N N . ASN A 1 195 ? -16.943 -7.443 0.339 1.00 85.31 195 ASN A N 1
ATOM 1535 C CA . ASN A 1 195 ? -18.100 -6.695 -0.165 1.00 85.31 195 ASN A CA 1
ATOM 1536 C C . ASN A 1 195 ? -17.810 -5.203 -0.407 1.00 85.31 195 ASN A C 1
ATOM 1538 O O . ASN A 1 195 ? -18.393 -4.601 -1.309 1.00 85.31 195 ASN A O 1
ATOM 1542 N N . ASN A 1 196 ? -16.894 -4.583 0.347 1.00 84.75 196 ASN A N 1
ATOM 1543 C CA . ASN A 1 196 ? -16.564 -3.157 0.188 1.00 84.75 196 ASN A CA 1
ATOM 1544 C C . ASN A 1 196 ? -15.597 -2.850 -0.981 1.00 84.75 196 ASN A C 1
ATOM 1546 O O . ASN A 1 196 ? -15.292 -1.686 -1.257 1.00 84.75 196 ASN A O 1
ATOM 1550 N N . GLY A 1 197 ? -15.151 -3.885 -1.701 1.00 86.69 197 GLY A N 1
ATOM 1551 C CA . GLY A 1 197 ? -14.374 -3.778 -2.936 1.00 86.69 197 GLY A CA 1
ATOM 1552 C C . GLY A 1 197 ? -12.853 -3.734 -2.761 1.00 86.69 197 GLY A C 1
ATOM 1553 O O . GLY A 1 197 ? -12.146 -3.750 -3.772 1.00 86.69 197 GLY A O 1
ATOM 1554 N N . VAL A 1 198 ? -12.328 -3.731 -1.530 1.00 90.75 198 VAL A N 1
ATOM 1555 C CA . VAL A 1 198 ? -10.875 -3.742 -1.268 1.00 90.75 198 VAL A CA 1
ATOM 1556 C C . VAL A 1 198 ? -10.214 -5.012 -1.805 1.00 90.75 198 VAL A C 1
ATOM 1558 O O . VAL A 1 198 ? -9.227 -4.921 -2.535 1.00 90.75 198 VAL A O 1
ATOM 1561 N N . PHE A 1 199 ? -10.786 -6.196 -1.564 1.00 93.38 199 PHE A N 1
ATOM 1562 C CA . PHE A 1 199 ? -10.269 -7.432 -2.163 1.00 93.38 199 PHE A CA 1
ATOM 1563 C C . PHE A 1 199 ? -10.394 -7.453 -3.690 1.00 93.38 199 PHE A C 1
ATOM 1565 O O . PHE A 1 199 ? -9.526 -8.011 -4.357 1.00 93.38 199 PHE A O 1
ATOM 1572 N N . LYS A 1 200 ? -11.425 -6.827 -4.277 1.00 87.94 200 LYS A N 1
ATOM 1573 C CA . LYS A 1 200 ? -11.551 -6.722 -5.742 1.00 87.94 200 LYS A CA 1
ATOM 1574 C C . LYS A 1 200 ? -10.429 -5.864 -6.337 1.00 87.94 200 LYS A C 1
ATOM 1576 O O . LYS A 1 200 ? -9.878 -6.245 -7.368 1.00 87.94 200 LYS A O 1
ATOM 1581 N N . PHE A 1 201 ? -10.046 -4.773 -5.666 1.00 88.56 201 PHE A N 1
ATOM 1582 C CA . PHE A 1 201 ? -8.867 -3.979 -6.026 1.00 88.56 201 PHE A CA 1
ATOM 1583 C C . PHE A 1 201 ? -7.580 -4.797 -5.880 1.00 88.56 201 PHE A C 1
ATOM 1585 O O . PHE A 1 201 ? -6.817 -4.902 -6.834 1.00 88.56 201 PHE A O 1
ATOM 1592 N N . LEU A 1 202 ? -7.342 -5.417 -4.719 1.00 94.19 202 LEU A N 1
ATOM 1593 C CA . LEU A 1 202 ? -6.108 -6.170 -4.471 1.00 94.19 202 LEU A CA 1
ATOM 1594 C C . LEU A 1 202 ? -5.940 -7.347 -5.443 1.00 94.19 202 LEU A C 1
ATOM 1596 O O . LEU A 1 202 ? -4.865 -7.507 -6.012 1.00 94.19 202 LEU A O 1
ATOM 1600 N N . ARG A 1 203 ? -7.002 -8.125 -5.707 1.00 93.19 203 ARG A N 1
ATOM 1601 C CA . ARG A 1 203 ? -6.993 -9.217 -6.700 1.00 93.19 203 ARG A CA 1
ATOM 1602 C C . ARG A 1 203 ? -6.700 -8.704 -8.116 1.00 93.19 203 ARG A C 1
ATOM 1604 O O . ARG A 1 203 ? -5.920 -9.331 -8.828 1.00 93.19 203 ARG A O 1
ATOM 1611 N N . PHE A 1 204 ? -7.277 -7.564 -8.513 1.00 88.44 204 PHE A N 1
ATOM 1612 C CA . PHE A 1 204 ? -6.972 -6.920 -9.796 1.00 88.44 204 PHE A CA 1
ATOM 1613 C C . PHE A 1 204 ? -5.494 -6.516 -9.872 1.00 88.44 204 PHE A C 1
ATOM 1615 O O . PHE A 1 204 ? -4.788 -6.889 -10.807 1.00 88.44 204 PHE A O 1
ATOM 1622 N N . THR A 1 205 ? -5.013 -5.770 -8.878 1.00 89.06 205 THR A N 1
ATOM 1623 C CA . THR A 1 205 ? -3.661 -5.201 -8.880 1.00 89.06 205 THR A CA 1
ATOM 1624 C C . THR A 1 205 ? -2.601 -6.295 -8.759 1.00 89.06 205 THR A C 1
ATOM 1626 O O . THR A 1 205 ? -1.575 -6.211 -9.422 1.00 89.06 205 THR A O 1
ATOM 1629 N N . ALA A 1 206 ? -2.878 -7.388 -8.040 1.00 93.94 206 ALA A N 1
ATOM 1630 C CA . ALA A 1 206 ? -2.005 -8.560 -7.983 1.00 93.94 206 ALA A CA 1
ATOM 1631 C C . ALA A 1 206 ? -1.867 -9.276 -9.337 1.00 93.94 206 ALA A C 1
ATOM 1633 O O . ALA A 1 206 ? -0.789 -9.793 -9.632 1.00 93.94 206 ALA A O 1
ATOM 1634 N N . LEU A 1 207 ? -2.922 -9.282 -10.164 1.00 90.12 207 LEU A N 1
ATOM 1635 C CA . LEU A 1 207 ? -2.875 -9.767 -11.547 1.00 90.12 207 LEU A CA 1
ATOM 1636 C C . LEU A 1 207 ? -2.157 -8.772 -12.473 1.00 90.12 207 LEU A C 1
ATOM 1638 O O . LEU A 1 207 ? -1.364 -9.195 -13.305 1.00 90.12 207 LEU A O 1
ATOM 1642 N N . ALA A 1 208 ? -2.377 -7.464 -12.306 1.00 85.88 208 ALA A N 1
ATOM 1643 C CA . ALA A 1 208 ? -1.673 -6.422 -13.062 1.00 85.88 208 ALA A CA 1
ATOM 1644 C C . ALA A 1 208 ? -0.153 -6.457 -12.836 1.00 85.88 208 ALA A C 1
ATOM 1646 O O . ALA A 1 208 ? 0.625 -6.297 -13.773 1.00 85.88 208 ALA A O 1
ATOM 1647 N N . ILE A 1 209 ? 0.247 -6.703 -11.589 1.00 90.44 209 ILE A N 1
ATOM 1648 C CA . ILE A 1 209 ? 1.632 -6.838 -11.139 1.00 90.44 209 ILE A CA 1
ATOM 1649 C C . ILE A 1 209 ? 2.264 -8.153 -11.617 1.00 90.44 209 ILE A C 1
ATOM 1651 O O . ILE A 1 209 ? 3.421 -8.146 -12.030 1.00 90.44 209 ILE A O 1
ATOM 1655 N N . ARG A 1 210 ? 1.524 -9.274 -11.587 1.00 91.88 210 ARG A N 1
ATOM 1656 C CA . ARG A 1 210 ? 2.034 -10.596 -12.004 1.00 91.88 210 ARG A CA 1
ATOM 1657 C C . ARG A 1 210 ? 2.035 -10.817 -13.502 1.00 91.88 210 ARG A C 1
ATOM 1659 O O . ARG A 1 210 ? 2.937 -11.479 -13.990 1.00 91.88 210 ARG A O 1
ATOM 1666 N N . GLU A 1 211 ? 1.054 -10.305 -14.234 1.00 87.75 211 GLU A N 1
ATOM 1667 C CA . GLU A 1 211 ? 0.942 -10.496 -15.681 1.00 87.75 211 GLU A CA 1
ATOM 1668 C C . GLU A 1 211 ? 0.523 -9.200 -16.394 1.00 87.75 211 GLU A C 1
ATOM 1670 O O . GLU A 1 211 ? -0.551 -9.132 -17.001 1.00 87.75 211 GLU A O 1
ATOM 1675 N N . PRO A 1 212 ? 1.386 -8.162 -16.395 1.00 81.44 212 PRO A N 1
ATOM 1676 C CA . PRO A 1 212 ? 1.106 -6.890 -17.067 1.00 81.44 212 PRO A CA 1
ATOM 1677 C C . PRO A 1 212 ? 0.851 -7.053 -18.574 1.00 81.44 212 PRO A C 1
ATOM 1679 O O . PRO A 1 212 ? 0.156 -6.240 -19.173 1.00 81.44 212 PRO A O 1
ATOM 1682 N N . MET A 1 213 ? 1.342 -8.134 -19.193 1.00 75.62 213 MET A N 1
ATOM 1683 C CA . MET A 1 213 ? 1.084 -8.465 -20.601 1.00 75.62 213 MET A CA 1
ATOM 1684 C C . MET A 1 213 ? -0.339 -8.988 -20.878 1.00 75.62 213 MET A C 1
ATOM 1686 O O . MET A 1 213 ? -0.744 -9.033 -22.039 1.00 75.62 213 MET A O 1
ATOM 1690 N N . LEU A 1 214 ? -1.102 -9.374 -19.847 1.00 73.75 214 LEU A N 1
ATOM 1691 C CA . LEU A 1 214 ? -2.531 -9.702 -19.960 1.00 73.75 214 LEU A CA 1
ATOM 1692 C C . LEU A 1 214 ? -3.432 -8.470 -19.784 1.00 73.75 214 LEU A C 1
ATOM 1694 O O . LEU A 1 214 ? -4.641 -8.562 -20.005 1.00 73.75 214 LEU A O 1
ATOM 1698 N N . ILE A 1 215 ? -2.861 -7.322 -19.405 1.00 68.56 215 ILE A N 1
ATOM 1699 C CA . ILE A 1 215 ? -3.588 -6.075 -19.182 1.00 68.56 215 ILE A CA 1
ATOM 1700 C C . ILE A 1 215 ? -3.304 -5.095 -20.324 1.00 68.56 215 ILE A C 1
ATOM 1702 O O . ILE A 1 215 ? -2.167 -4.711 -20.596 1.00 68.56 215 ILE A O 1
ATOM 1706 N N . TYR A 1 216 ? -4.376 -4.712 -21.016 1.00 58.75 216 TYR A N 1
ATOM 1707 C CA . TYR A 1 216 ? -4.349 -3.813 -22.163 1.00 58.75 216 TYR A CA 1
ATOM 1708 C C . TYR A 1 216 ? -5.658 -3.016 -22.281 1.00 58.75 216 TYR A C 1
ATOM 1710 O O . TYR A 1 216 ? -6.661 -3.304 -21.617 1.00 58.75 216 TYR A O 1
ATOM 1718 N N . GLY A 1 217 ? -5.625 -1.989 -23.130 1.00 51.78 217 GLY A N 1
ATOM 1719 C CA . GLY A 1 217 ? -6.690 -1.004 -23.313 1.00 51.78 217 GLY A CA 1
ATOM 1720 C C . GLY A 1 217 ? -6.264 0.393 -22.855 1.00 51.78 217 GLY A C 1
ATOM 1721 O O . GLY A 1 217 ? -5.428 0.539 -21.966 1.00 51.78 217 GLY A O 1
ATOM 1722 N N . GLY A 1 218 ? -6.828 1.421 -23.490 1.00 45.50 218 GLY A N 1
ATOM 1723 C CA . GLY A 1 218 ? -6.548 2.822 -23.163 1.00 45.50 218 GLY A CA 1
ATOM 1724 C C . GLY A 1 218 ? -7.481 3.394 -22.094 1.00 45.50 218 GLY A C 1
ATOM 1725 O O . GLY A 1 218 ? -8.606 2.920 -21.909 1.00 45.50 218 GLY A O 1
ATOM 1726 N N . GLY A 1 219 ? -7.038 4.458 -21.423 1.00 45.66 219 GLY A N 1
ATOM 1727 C CA . GLY A 1 219 ? -7.824 5.163 -20.409 1.00 45.66 219 GLY A CA 1
ATOM 1728 C C . GLY A 1 219 ? -9.104 5.787 -20.979 1.00 45.66 219 GLY A C 1
ATOM 1729 O O . GLY A 1 219 ? -9.070 6.846 -21.609 1.00 45.66 219 GLY A O 1
ATOM 1730 N N . MET A 1 220 ? -10.256 5.153 -20.735 1.00 40.34 220 MET A N 1
ATOM 1731 C CA . MET A 1 220 ? -11.556 5.693 -21.142 1.00 40.34 220 MET A CA 1
ATOM 1732 C C . MET A 1 220 ? -11.863 6.991 -20.383 1.00 40.34 220 MET A C 1
ATOM 1734 O O . MET A 1 220 ? -11.961 6.995 -19.155 1.00 40.34 220 MET A O 1
ATOM 1738 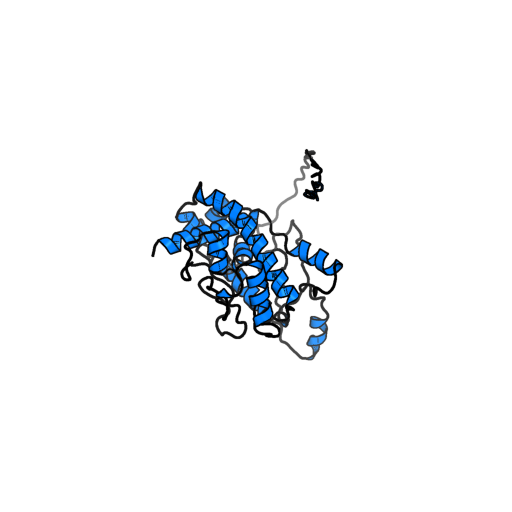N N . LYS A 1 221 ? -12.066 8.093 -21.115 1.00 37.31 221 LYS A N 1
ATOM 1739 C CA . LYS A 1 221 ? -12.665 9.306 -20.546 1.00 37.31 221 LYS A CA 1
ATOM 1740 C C . LYS A 1 221 ? -14.088 8.977 -20.100 1.00 37.31 221 LYS A C 1
ATOM 1742 O O . LYS A 1 221 ? -14.887 8.533 -20.921 1.00 37.31 221 LYS A O 1
ATOM 1747 N N . MET A 1 222 ? -14.398 9.220 -18.830 1.00 40.19 222 MET A N 1
ATOM 1748 C CA . MET A 1 222 ? -15.776 9.156 -18.353 1.00 40.19 222 MET A CA 1
ATOM 1749 C C . MET A 1 222 ? -16.573 10.319 -18.939 1.00 40.19 222 MET A C 1
ATOM 1751 O O . MET A 1 222 ? -16.160 11.475 -18.856 1.00 40.19 222 MET A O 1
ATOM 1755 N N . ASP A 1 223 ? -17.709 9.979 -19.531 1.00 37.88 223 ASP A N 1
ATOM 1756 C CA . ASP A 1 223 ? -18.767 10.906 -19.902 1.00 37.88 223 ASP A CA 1
ATOM 1757 C C . ASP A 1 223 ? -19.624 11.110 -18.644 1.00 37.88 223 ASP A C 1
ATOM 1759 O O . ASP A 1 223 ? -20.246 10.155 -18.176 1.00 37.88 223 ASP A O 1
ATOM 1763 N N . SER A 1 224 ? -19.565 12.295 -18.024 1.00 41.22 224 SER A N 1
ATOM 1764 C CA . SER A 1 224 ? -20.061 12.532 -16.651 1.00 41.22 224 SER A CA 1
ATOM 1765 C C . SER A 1 224 ? -21.538 12.200 -16.461 1.00 41.22 224 SER A C 1
ATOM 1767 O O . SER A 1 224 ? -21.963 11.833 -15.365 1.00 41.22 224 SER A O 1
ATOM 1769 N N . ASP A 1 225 ? -22.296 12.312 -17.544 1.00 39.88 225 ASP A N 1
ATOM 1770 C CA . ASP A 1 225 ? -23.752 12.299 -17.537 1.00 39.88 225 ASP A CA 1
ATOM 1771 C C . ASP A 1 225 ? -24.295 10.886 -17.815 1.00 39.88 225 ASP A C 1
ATOM 1773 O O . ASP A 1 225 ? -25.483 10.611 -17.641 1.00 39.88 225 ASP A O 1
ATOM 1777 N N . LYS A 1 226 ? -23.413 9.952 -18.204 1.00 40.59 226 LYS A N 1
ATOM 1778 C CA . LYS A 1 226 ? -23.737 8.539 -18.394 1.00 40.59 226 LYS A CA 1
ATOM 1779 C C . LYS A 1 226 ? -23.322 7.732 -17.168 1.00 40.59 226 LYS A C 1
ATOM 1781 O O . LYS A 1 226 ? -22.193 7.251 -17.071 1.00 40.59 226 LYS A O 1
ATOM 1786 N N . LYS A 1 227 ? -24.292 7.477 -16.282 1.00 39.97 227 LYS A N 1
ATOM 1787 C CA . LYS A 1 227 ? -24.284 6.252 -15.468 1.00 39.97 227 LYS A CA 1
ATOM 1788 C C . LYS A 1 227 ? -24.188 5.074 -16.443 1.00 39.97 227 LYS A C 1
ATOM 1790 O O . LYS A 1 227 ? -25.150 4.784 -17.140 1.00 39.97 227 LYS A O 1
ATOM 1795 N N . SER A 1 228 ? -23.018 4.459 -16.574 1.00 35.84 228 SER A N 1
ATOM 1796 C CA . SER A 1 228 ? -22.851 3.309 -17.457 1.00 35.84 228 SER A CA 1
ATOM 1797 C C . SER A 1 228 ? -23.078 2.024 -16.672 1.00 35.84 228 SER A C 1
ATOM 1799 O O . SER A 1 228 ? -22.191 1.590 -15.937 1.00 35.84 228 SER A O 1
ATOM 1801 N N . ASP A 1 229 ? -24.225 1.383 -16.898 1.00 33.66 229 ASP A N 1
ATOM 1802 C CA . ASP A 1 229 ? -24.632 0.113 -16.258 1.00 33.66 229 ASP A CA 1
ATOM 1803 C C . ASP A 1 229 ? -23.756 -1.091 -16.667 1.00 33.66 229 ASP A C 1
ATOM 1805 O O . ASP A 1 229 ? -23.895 -2.212 -16.183 1.00 33.66 229 ASP A O 1
ATOM 1809 N N . LEU A 1 230 ? -22.759 -0.845 -17.518 1.00 34.38 230 LEU A N 1
ATOM 1810 C CA . LEU A 1 230 ? -21.621 -1.723 -17.736 1.00 34.38 230 LEU A CA 1
ATOM 1811 C C . LEU A 1 230 ? -20.691 -1.705 -16.514 1.00 34.38 230 LEU A C 1
ATOM 1813 O O . LEU A 1 230 ? -19.835 -0.829 -16.402 1.00 34.38 230 LEU A O 1
ATOM 1817 N N . LEU A 1 231 ? -20.861 -2.695 -15.630 1.00 34.94 231 LEU A N 1
ATOM 1818 C CA . LEU A 1 231 ? -19.920 -3.769 -15.215 1.00 34.94 231 LEU A CA 1
ATOM 1819 C C . LEU A 1 231 ? -18.375 -3.601 -15.279 1.00 34.94 231 LEU A C 1
ATOM 1821 O O . LEU A 1 231 ? -17.651 -4.527 -14.905 1.00 34.94 231 LEU A O 1
ATOM 1825 N N . GLY A 1 232 ? -17.830 -2.478 -15.739 1.00 33.56 232 GLY A N 1
ATOM 1826 C CA . GLY A 1 232 ? -16.400 -2.223 -15.848 1.00 33.56 232 GLY A CA 1
ATOM 1827 C C . GLY A 1 232 ? -15.703 -2.213 -14.489 1.00 33.56 232 GLY A C 1
ATOM 1828 O O . GLY A 1 232 ? -16.259 -1.806 -13.469 1.00 33.56 232 GLY A O 1
ATOM 1829 N N . TYR A 1 233 ? -14.449 -2.662 -14.472 1.00 42.03 233 TYR A N 1
ATOM 1830 C CA . TYR A 1 233 ? -13.625 -2.678 -13.269 1.00 42.03 233 TYR A CA 1
ATOM 1831 C C . TYR A 1 233 ? -13.187 -1.245 -12.938 1.00 42.03 233 TYR A C 1
ATOM 1833 O O . TYR A 1 233 ? -12.165 -0.766 -13.424 1.00 42.03 233 TYR A O 1
ATOM 1841 N N . TYR A 1 234 ? -13.983 -0.549 -12.122 1.00 41.28 234 TYR A N 1
ATOM 1842 C CA . TYR A 1 234 ? -13.693 0.811 -11.666 1.00 41.28 234 TYR A CA 1
ATOM 1843 C C . TYR A 1 234 ? -12.588 0.836 -10.603 1.00 41.28 234 TYR A C 1
ATOM 1845 O O . TYR A 1 234 ? -12.836 1.026 -9.411 1.00 41.28 234 TYR A O 1
ATOM 1853 N N . ILE A 1 235 ? -11.348 0.700 -11.065 1.00 42.00 235 ILE A N 1
ATOM 1854 C CA . ILE A 1 235 ? -10.227 1.406 -10.453 1.00 42.00 235 ILE A CA 1
ATOM 1855 C C . ILE A 1 235 ? -10.230 2.813 -11.072 1.00 42.00 235 ILE A C 1
ATOM 1857 O O . ILE A 1 235 ? -10.025 2.933 -12.285 1.00 42.00 235 ILE A O 1
ATOM 1861 N N . PRO A 1 236 ? -10.507 3.892 -10.310 1.00 35.09 236 PRO A N 1
ATOM 1862 C CA . PRO A 1 236 ? -10.301 5.236 -10.834 1.00 35.09 236 PRO A CA 1
ATOM 1863 C C . PRO A 1 236 ? -8.834 5.380 -11.266 1.00 35.09 236 PRO A C 1
ATOM 1865 O O . PRO A 1 236 ? -7.944 4.770 -10.681 1.00 35.09 236 PRO A O 1
ATOM 1868 N N . TYR A 1 237 ? -8.613 6.162 -12.322 1.00 37.31 237 TYR A N 1
ATOM 1869 C CA . TYR A 1 237 ? -7.396 6.239 -13.148 1.00 37.31 237 TYR A CA 1
ATOM 1870 C C . TYR A 1 237 ? -7.240 5.183 -14.258 1.00 37.31 237 TYR A C 1
ATOM 1872 O O . TYR A 1 237 ? -6.775 5.577 -15.325 1.00 37.31 237 TYR A O 1
ATOM 1880 N N . TYR A 1 238 ? -7.692 3.925 -14.117 1.00 39.59 238 TYR A N 1
ATOM 1881 C CA . TYR A 1 238 ? -7.592 2.938 -15.214 1.00 39.59 238 TYR A CA 1
ATOM 1882 C C . TYR A 1 238 ? -8.754 1.928 -15.273 1.00 39.59 238 TYR A C 1
ATOM 1884 O O . TYR A 1 238 ? -8.757 0.911 -14.579 1.00 39.59 238 TYR A O 1
ATOM 1892 N N . VAL A 1 239 ? -9.697 2.142 -16.200 1.00 40.56 239 VAL A N 1
ATOM 1893 C CA . VAL A 1 239 ? -10.716 1.135 -16.557 1.00 40.56 239 VAL A CA 1
ATOM 1894 C C . VAL A 1 239 ? -10.161 0.207 -17.642 1.00 40.56 239 VAL A C 1
ATOM 1896 O O . VAL A 1 239 ? -10.471 0.347 -18.826 1.00 40.56 239 VAL A O 1
ATOM 1899 N N . TYR A 1 240 ? -9.307 -0.732 -17.237 1.00 43.25 240 TYR A N 1
ATOM 1900 C CA . TYR A 1 240 ? -8.757 -1.744 -18.138 1.00 43.25 240 TYR A CA 1
ATOM 1901 C C . TYR A 1 240 ? -9.853 -2.684 -18.657 1.00 43.25 240 TYR A C 1
ATOM 1903 O O . TYR A 1 240 ? -10.686 -3.185 -17.896 1.00 43.25 240 TYR A O 1
ATOM 1911 N N . LYS A 1 241 ? -9.855 -2.941 -19.969 1.00 42.44 241 LYS A N 1
ATOM 1912 C CA . LYS A 1 241 ? -10.907 -3.715 -20.635 1.00 42.44 241 LYS A CA 1
ATOM 1913 C C . LYS A 1 241 ? -10.431 -5.132 -20.931 1.00 42.44 241 LYS A C 1
ATOM 1915 O O . LYS A 1 241 ? -9.950 -5.412 -22.026 1.00 42.44 241 LYS A O 1
ATOM 1920 N N . TYR A 1 242 ? -10.627 -6.035 -19.971 1.00 43.47 242 TYR A N 1
ATOM 1921 C CA . TYR A 1 242 ? -10.364 -7.464 -20.151 1.00 43.47 242 TYR A CA 1
ATOM 1922 C C . TYR A 1 242 ? -11.173 -8.052 -21.319 1.00 43.47 242 TYR A C 1
ATOM 1924 O O . TYR A 1 242 ? -12.335 -8.430 -21.170 1.00 43.47 242 TYR A O 1
ATOM 1932 N N . HIS A 1 243 ? -10.543 -8.190 -22.484 1.00 43.94 243 HIS A N 1
ATOM 1933 C CA . HIS A 1 243 ? -11.041 -9.052 -23.552 1.00 43.94 243 HIS A CA 1
ATOM 1934 C C . HIS A 1 243 ? -10.427 -10.444 -23.399 1.00 43.94 243 HIS A C 1
ATOM 1936 O O . HIS A 1 243 ? -9.434 -10.777 -24.044 1.00 43.94 243 HIS A O 1
ATOM 1942 N N . PHE A 1 244 ? -11.082 -11.300 -22.612 1.00 44.16 244 PHE A N 1
ATOM 1943 C CA . PHE A 1 244 ? -10.899 -12.759 -22.669 1.00 44.16 244 PHE A CA 1
ATOM 1944 C C . PHE A 1 244 ? -11.512 -13.345 -23.962 1.00 44.16 244 PHE A C 1
ATOM 1946 O O . PHE A 1 244 ? -12.277 -14.306 -23.939 1.00 44.16 244 PHE A O 1
ATOM 1953 N N . LYS A 1 245 ? -11.224 -12.730 -25.116 1.00 41.81 245 LYS A N 1
ATOM 1954 C CA . LYS A 1 245 ? -11.571 -13.282 -26.428 1.00 41.81 245 LYS A CA 1
ATOM 1955 C C . LYS A 1 245 ? -10.553 -14.355 -26.795 1.00 41.81 245 LYS A C 1
ATOM 1957 O O . LYS A 1 245 ? -9.371 -14.201 -26.505 1.00 41.81 245 LYS A O 1
ATOM 1962 N N . ASN A 1 246 ? -11.017 -15.409 -27.469 1.00 42.50 246 ASN A N 1
ATOM 1963 C CA . ASN A 1 246 ? -10.186 -16.534 -27.899 1.00 42.50 246 ASN A CA 1
ATOM 1964 C C . ASN A 1 246 ? -8.890 -16.053 -28.573 1.00 42.50 246 ASN A C 1
ATOM 1966 O O . ASN A 1 246 ? -8.923 -15.494 -29.673 1.00 42.50 246 ASN A O 1
ATOM 1970 N N . PHE A 1 247 ? -7.760 -16.298 -27.907 1.00 46.66 247 PHE A N 1
ATOM 1971 C CA . PHE A 1 247 ? -6.418 -15.982 -28.387 1.00 46.66 247 PHE A CA 1
ATOM 1972 C C . PHE A 1 247 ? -6.088 -16.872 -29.596 1.00 46.66 247 PHE A C 1
ATOM 1974 O O . PHE A 1 247 ? -5.546 -17.966 -29.457 1.00 46.66 247 PHE A O 1
ATOM 1981 N N . ASN A 1 248 ? -6.435 -16.415 -30.801 1.00 54.56 248 ASN A N 1
ATOM 1982 C CA . ASN A 1 248 ? -5.950 -17.013 -32.040 1.00 54.56 248 ASN A CA 1
ATOM 1983 C C . ASN A 1 248 ? -4.707 -16.260 -32.544 1.00 54.56 248 ASN A C 1
ATOM 1985 O O . ASN A 1 248 ? -4.528 -15.067 -32.290 1.00 54.56 248 ASN A O 1
ATOM 1989 N N . ALA A 1 249 ? -3.824 -16.963 -33.256 1.00 55.69 249 ALA A N 1
ATOM 1990 C CA . ALA A 1 249 ? -2.556 -16.389 -33.707 1.00 55.69 249 ALA A CA 1
ATOM 1991 C C . ALA A 1 249 ? -2.743 -15.195 -34.666 1.00 55.69 249 ALA A C 1
ATOM 1993 O O . ALA A 1 249 ? -1.928 -14.275 -34.658 1.00 55.69 249 ALA A O 1
ATOM 1994 N N . ALA A 1 250 ? -3.835 -15.184 -35.441 1.00 59.03 250 ALA A N 1
ATOM 1995 C CA . ALA A 1 250 ? -4.128 -14.168 -36.451 1.00 59.03 250 ALA A CA 1
ATOM 1996 C C . ALA A 1 250 ? -4.318 -12.752 -35.875 1.00 59.03 250 ALA A C 1
ATOM 1998 O O . ALA A 1 250 ? -3.924 -11.779 -36.510 1.00 59.03 250 ALA A O 1
ATOM 1999 N N . ASN A 1 251 ? -4.886 -12.626 -34.671 1.00 55.94 251 ASN A N 1
ATOM 2000 C CA . ASN A 1 251 ? -5.237 -11.322 -34.095 1.00 55.94 251 ASN A CA 1
ATOM 2001 C C . ASN A 1 251 ? -4.180 -10.763 -33.121 1.00 55.94 251 ASN A C 1
ATOM 2003 O O . ASN A 1 251 ? -4.318 -9.634 -32.644 1.00 55.94 251 ASN A O 1
ATOM 2007 N N . ARG A 1 252 ? -3.129 -11.538 -32.805 1.00 56.34 252 ARG A N 1
ATOM 2008 C CA . ARG A 1 252 ? -2.152 -11.225 -31.743 1.00 56.34 252 ARG A CA 1
ATOM 2009 C C . ARG A 1 252 ? -1.446 -9.884 -31.953 1.00 56.34 252 ARG A C 1
ATOM 2011 O O . ARG A 1 252 ? -1.328 -9.106 -31.011 1.00 56.34 252 ARG A O 1
ATOM 2018 N N . GLU A 1 253 ? -0.986 -9.603 -33.171 1.00 54.34 253 GLU A N 1
ATOM 2019 C CA . GLU A 1 253 ? -0.311 -8.334 -33.473 1.00 54.34 253 GLU A CA 1
ATOM 2020 C C . GLU A 1 253 ? -1.236 -7.121 -33.364 1.00 54.34 253 GLU A C 1
ATOM 2022 O O . GLU A 1 253 ? -0.775 -6.041 -33.009 1.00 54.34 253 GLU A O 1
ATOM 2027 N N . THR A 1 254 ? -2.521 -7.270 -33.683 1.00 55.19 254 THR A N 1
ATOM 2028 C CA . THR A 1 254 ? -3.463 -6.148 -33.735 1.00 55.19 254 THR A CA 1
ATOM 2029 C C . THR A 1 254 ? -3.801 -5.648 -32.333 1.00 55.19 254 THR A C 1
ATOM 2031 O O . THR A 1 254 ? -3.798 -4.443 -32.107 1.00 55.19 254 THR A O 1
ATOM 2034 N N . PHE A 1 255 ? -3.998 -6.559 -31.372 1.00 53.28 255 PHE A N 1
ATOM 2035 C CA . PHE A 1 255 ? -4.209 -6.195 -29.966 1.00 53.28 255 PHE A CA 1
ATOM 2036 C C . PHE A 1 255 ? -2.948 -5.614 -29.313 1.00 53.28 255 PHE A C 1
ATOM 2038 O O . PHE A 1 255 ? -3.038 -4.617 -28.606 1.00 53.28 255 PHE A O 1
ATOM 2045 N N . LEU A 1 256 ? -1.760 -6.158 -29.607 1.00 51.75 256 LEU A N 1
ATOM 2046 C CA . LEU A 1 256 ? -0.487 -5.619 -29.096 1.00 51.75 256 LEU A CA 1
ATOM 2047 C C . LEU A 1 256 ? -0.092 -4.259 -29.711 1.00 51.75 256 LEU A C 1
ATOM 2049 O O . LEU A 1 256 ? 0.859 -3.634 -29.244 1.00 51.75 256 LEU A O 1
ATOM 2053 N N . LYS A 1 257 ? -0.803 -3.800 -30.751 1.00 48.03 257 LYS A N 1
ATOM 2054 C CA . LYS A 1 257 ? -0.660 -2.463 -31.352 1.00 48.03 257 LYS A CA 1
ATOM 2055 C C . LYS A 1 257 ? -1.653 -1.441 -30.792 1.00 48.0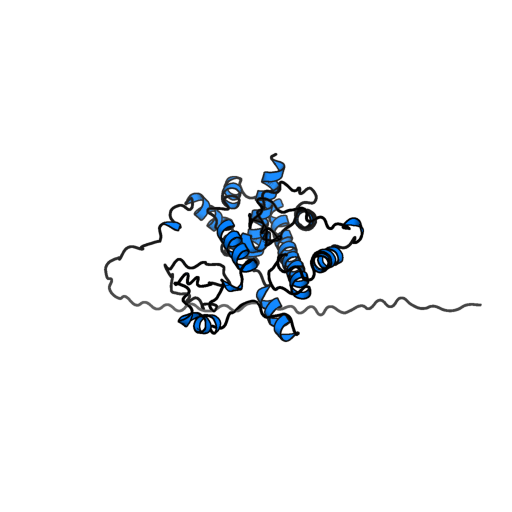3 257 LYS A C 1
ATOM 2057 O O . LYS A 1 257 ? -1.470 -0.250 -31.049 1.00 48.03 257 LYS A O 1
ATOM 2062 N N . GLU A 1 258 ? -2.661 -1.850 -30.012 1.00 52.88 258 GLU A N 1
ATOM 2063 C CA . GLU A 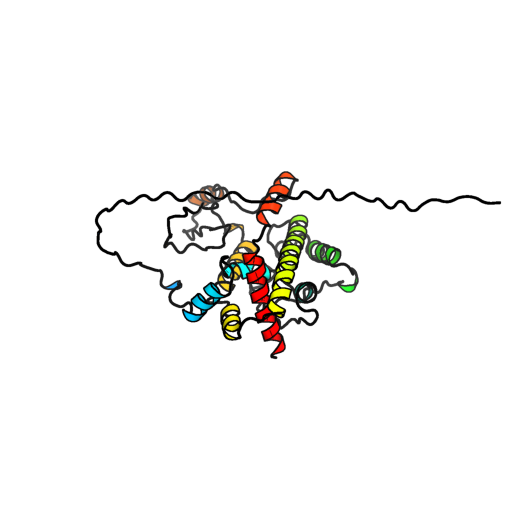1 258 ? -3.389 -0.882 -29.190 1.00 52.88 258 GLU A CA 1
ATOM 2064 C C . GLU A 1 258 ? -2.426 -0.303 -28.150 1.00 52.88 258 GLU A C 1
ATOM 2066 O O . GLU A 1 258 ? -1.668 -1.013 -27.487 1.00 52.88 258 GLU A O 1
ATOM 2071 N N . LYS A 1 259 ? -2.405 1.027 -28.068 1.00 48.78 259 LYS A N 1
ATOM 2072 C CA . LYS A 1 259 ? -1.406 1.771 -27.309 1.00 48.78 259 LYS A CA 1
ATOM 2073 C C . LYS A 1 259 ? -1.596 1.508 -25.818 1.00 48.78 259 LYS A C 1
ATOM 2075 O O . LYS A 1 259 ? -2.483 2.091 -25.204 1.00 48.78 259 LYS A O 1
ATOM 2080 N N . ASN A 1 260 ? -0.769 0.630 -25.255 1.00 52.28 260 ASN A N 1
ATOM 2081 C CA . ASN A 1 260 ? -0.879 0.269 -23.851 1.00 52.28 260 ASN A CA 1
ATOM 2082 C C . ASN A 1 260 ? -0.522 1.492 -22.986 1.00 52.28 260 ASN A C 1
ATOM 2084 O O . ASN A 1 260 ? 0.626 1.940 -23.006 1.00 52.28 260 ASN A O 1
ATOM 2088 N N . ASP A 1 261 ? -1.485 2.021 -22.223 1.00 54.56 261 ASP A N 1
ATOM 2089 C CA . ASP A 1 261 ? -1.296 3.146 -21.284 1.00 54.56 261 ASP A CA 1
ATOM 2090 C C . ASP A 1 261 ? -0.550 2.708 -19.996 1.00 54.56 261 ASP A C 1
ATOM 2092 O O . ASP A 1 261 ? -0.649 3.337 -18.942 1.00 54.56 261 ASP A O 1
ATOM 2096 N N . ALA A 1 262 ? 0.226 1.623 -20.092 1.00 61.97 262 ALA A N 1
ATOM 2097 C CA . ALA A 1 262 ? 1.107 1.110 -19.056 1.00 61.97 262 ALA A CA 1
ATOM 2098 C C . ALA A 1 262 ? 2.117 2.173 -18.591 1.00 61.97 262 ALA A C 1
ATOM 2100 O O . ALA A 1 262 ? 2.548 3.043 -19.357 1.00 61.97 262 ALA A O 1
ATOM 2101 N N . MET A 1 263 ? 2.516 2.084 -17.319 1.00 71.44 263 MET A N 1
ATOM 210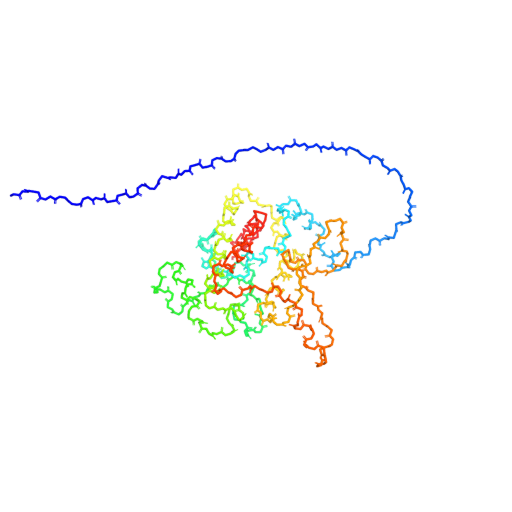2 C CA . MET A 1 263 ? 3.333 3.110 -16.675 1.00 71.44 263 MET A CA 1
ATOM 2103 C C . MET A 1 263 ? 4.662 3.314 -17.438 1.00 71.44 263 MET A C 1
ATOM 2105 O O . MET A 1 263 ? 5.417 2.359 -17.635 1.00 71.44 263 MET A O 1
ATOM 2109 N N . PRO A 1 264 ? 4.950 4.535 -17.932 1.00 83.06 264 PRO A N 1
ATOM 2110 C CA . PRO A 1 264 ? 6.040 4.752 -18.879 1.00 83.06 264 PRO A CA 1
ATOM 2111 C C . PRO A 1 264 ? 7.407 4.552 -18.220 1.00 83.06 264 PRO A C 1
ATOM 2113 O O . PRO A 1 264 ? 7.660 5.126 -17.163 1.00 83.06 264 PRO A O 1
ATOM 2116 N N . ARG A 1 265 ? 8.300 3.803 -18.882 1.00 89.12 265 ARG A N 1
ATOM 2117 C CA . ARG A 1 265 ? 9.647 3.469 -18.379 1.00 89.12 265 ARG A CA 1
ATOM 2118 C C . ARG A 1 265 ? 10.417 4.705 -17.928 1.00 89.12 265 ARG A C 1
ATOM 2120 O O . ARG A 1 265 ? 10.596 5.626 -18.727 1.00 89.12 265 ARG A O 1
ATOM 2127 N N . LEU A 1 266 ? 10.887 4.726 -16.681 1.00 90.44 266 LEU A N 1
ATOM 2128 C CA . LEU A 1 266 ? 11.495 5.899 -16.038 1.00 90.44 266 LEU A CA 1
ATOM 2129 C C . LEU A 1 266 ? 12.921 6.193 -16.552 1.00 90.44 266 LEU A C 1
ATOM 2131 O O . LEU A 1 266 ? 13.915 6.045 -15.851 1.00 90.44 266 LEU A O 1
ATOM 2135 N N . THR A 1 267 ? 13.017 6.624 -17.811 1.00 94.06 267 THR A N 1
ATOM 2136 C CA . THR A 1 267 ? 14.282 6.820 -18.540 1.00 94.06 267 THR A CA 1
ATOM 2137 C C . THR A 1 267 ? 14.781 8.266 -18.573 1.00 94.06 267 THR A C 1
ATOM 2139 O O . THR A 1 267 ? 15.901 8.510 -19.009 1.00 94.06 267 THR A O 1
ATOM 2142 N N . ASN A 1 268 ? 13.948 9.252 -18.214 1.00 94.75 268 ASN A N 1
ATOM 2143 C CA . ASN A 1 268 ? 14.301 10.678 -18.257 1.00 94.75 268 ASN A CA 1
ATOM 2144 C C . ASN A 1 268 ? 13.345 11.556 -17.420 1.00 94.75 268 ASN A C 1
ATOM 2146 O O . ASN A 1 268 ? 12.287 11.116 -16.961 1.00 94.75 268 ASN A O 1
ATOM 2150 N N . ALA A 1 269 ? 13.705 12.834 -17.271 1.00 95.81 269 ALA A N 1
ATOM 2151 C CA . ALA A 1 269 ? 12.958 13.814 -16.483 1.00 95.81 269 ALA A CA 1
ATOM 2152 C C . ALA A 1 269 ? 11.535 14.114 -17.006 1.00 95.81 269 ALA A C 1
ATOM 2154 O O . ALA A 1 269 ? 10.666 14.476 -16.213 1.00 95.81 269 ALA A O 1
ATOM 2155 N N . ASP A 1 270 ? 11.257 13.950 -18.303 1.00 94.94 270 ASP A N 1
ATOM 2156 C CA . ASP A 1 270 ? 9.908 14.147 -18.856 1.00 94.94 270 ASP A CA 1
ATOM 2157 C C . ASP A 1 270 ? 8.984 12.957 -18.591 1.00 94.94 270 ASP A C 1
ATOM 2159 O O . ASP A 1 270 ? 7.777 13.135 -18.412 1.00 94.94 270 ASP A O 1
ATOM 2163 N N . VAL A 1 271 ? 9.537 11.747 -18.472 1.00 90.62 271 VAL A N 1
ATOM 2164 C CA . VAL A 1 271 ? 8.801 10.609 -17.912 1.00 90.62 271 VAL A CA 1
ATOM 2165 C C . VAL A 1 271 ? 8.560 10.806 -16.413 1.00 90.62 271 VAL A C 1
ATOM 2167 O O . VAL A 1 271 ? 7.437 10.594 -15.957 1.00 90.62 271 VAL A O 1
ATOM 2170 N N . TRP A 1 272 ? 9.539 11.314 -15.658 1.00 92.94 272 TRP A N 1
ATOM 2171 C CA . TRP A 1 272 ? 9.355 11.622 -14.231 1.00 92.94 272 TRP A CA 1
ATOM 2172 C C . TRP A 1 272 ? 8.222 12.634 -13.974 1.00 92.94 272 TRP A C 1
ATOM 2174 O O . TRP A 1 272 ? 7.437 12.468 -13.040 1.00 92.94 272 TRP A O 1
ATOM 2184 N N . LYS A 1 273 ? 8.042 13.640 -14.846 1.00 91.19 273 LYS A N 1
ATOM 2185 C CA . LYS A 1 273 ? 6.878 14.554 -14.792 1.00 91.19 273 LYS A CA 1
ATOM 2186 C C . LYS A 1 273 ? 5.533 13.812 -14.893 1.00 91.19 273 LYS A C 1
ATOM 2188 O O . LYS A 1 273 ? 4.572 14.239 -14.257 1.00 91.19 273 LYS A O 1
ATOM 2193 N N . LYS A 1 274 ? 5.459 12.711 -15.654 1.00 87.00 274 LYS A N 1
ATOM 2194 C CA . LYS A 1 274 ? 4.256 11.862 -15.761 1.00 87.00 274 LYS A CA 1
ATOM 2195 C C . LYS A 1 274 ? 4.055 11.030 -14.496 1.00 87.00 274 LYS A C 1
ATOM 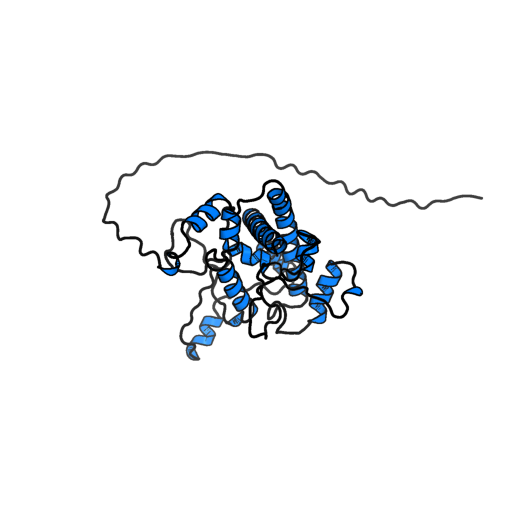2197 O O . LYS A 1 274 ? 2.964 11.063 -13.941 1.00 87.00 274 LYS A O 1
ATOM 2202 N N . TRP A 1 275 ? 5.107 10.366 -14.008 1.00 86.31 275 TRP A N 1
ATOM 2203 C CA . TRP A 1 275 ? 5.079 9.596 -12.755 1.00 86.31 275 TRP A CA 1
ATOM 2204 C C . TRP A 1 275 ? 4.572 10.434 -11.578 1.00 86.31 275 TRP A C 1
ATOM 2206 O O . TRP A 1 275 ? 3.618 10.034 -10.919 1.00 86.31 275 TRP A O 1
ATOM 2216 N N . LYS A 1 276 ? 5.107 11.648 -11.384 1.00 86.81 276 LYS A N 1
ATOM 2217 C CA . LYS A 1 276 ? 4.632 12.554 -10.324 1.00 86.81 276 LYS A CA 1
ATOM 2218 C C . LYS A 1 276 ? 3.148 12.912 -10.429 1.00 86.81 276 LYS A C 1
ATOM 2220 O O . LYS A 1 276 ? 2.525 13.120 -9.400 1.00 86.81 276 LYS A O 1
ATOM 2225 N N . LYS A 1 277 ? 2.577 12.984 -11.639 1.00 83.31 277 LYS A N 1
ATOM 2226 C CA . LYS A 1 277 ? 1.135 13.218 -11.825 1.00 83.31 277 LYS A CA 1
ATOM 2227 C C . LYS A 1 277 ? 0.299 11.972 -11.497 1.00 83.31 277 LYS A C 1
ATOM 2229 O O . LYS A 1 277 ? -0.833 12.117 -11.054 1.00 83.31 277 LYS A O 1
ATOM 2234 N N . LEU A 1 278 ? 0.841 10.774 -11.725 1.00 75.38 278 LEU A N 1
ATOM 2235 C CA . LEU A 1 278 ? 0.181 9.502 -11.411 1.00 75.38 278 LEU A CA 1
ATOM 2236 C C . LEU A 1 278 ? 0.236 9.157 -9.912 1.00 75.38 278 LEU A C 1
ATOM 2238 O O . LEU A 1 278 ? -0.695 8.542 -9.411 1.00 75.38 278 LEU A O 1
ATOM 2242 N N . GLY A 1 279 ? 1.279 9.586 -9.192 1.00 76.56 279 GLY A N 1
ATOM 2243 C CA . GLY A 1 279 ? 1.418 9.360 -7.745 1.00 76.56 279 GLY A CA 1
ATOM 2244 C C . GLY A 1 279 ? 0.531 10.241 -6.846 1.00 76.56 279 GLY A C 1
ATOM 2245 O O . GLY A 1 279 ? 0.487 10.046 -5.633 1.00 76.56 279 GLY A O 1
ATOM 2246 N N . CYS A 1 280 ? -0.191 11.218 -7.403 1.00 75.88 280 CYS A N 1
ATOM 2247 C CA . CYS A 1 280 ? -1.076 12.093 -6.631 1.00 75.88 280 CYS A CA 1
ATOM 2248 C C . CYS A 1 280 ? -2.382 11.383 -6.215 1.00 75.88 280 CYS A C 1
ATOM 2250 O O . CYS A 1 280 ? -3.365 11.427 -6.953 1.00 75.88 280 CYS A O 1
ATOM 2252 N N . THR A 1 281 ? -2.427 10.802 -5.011 1.00 75.12 281 THR A N 1
ATOM 2253 C CA . THR A 1 281 ? -3.699 10.398 -4.367 1.00 75.12 281 THR A CA 1
ATOM 2254 C C . THR A 1 281 ? -4.475 11.616 -3.860 1.00 75.12 281 THR A C 1
ATOM 2256 O O . THR A 1 281 ? -3.889 12.662 -3.559 1.00 75.12 281 THR A O 1
ATOM 2259 N N . SER A 1 282 ? -5.800 11.502 -3.747 1.00 76.44 282 SER A N 1
ATOM 2260 C CA . SER A 1 282 ? -6.640 12.548 -3.152 1.00 76.44 282 SER A CA 1
ATOM 2261 C C . SER A 1 282 ? -6.727 12.451 -1.624 1.00 76.44 282 SER A C 1
ATOM 2263 O O . SER A 1 282 ? -6.654 11.370 -1.047 1.00 76.44 282 SER A O 1
ATOM 2265 N N . VAL A 1 283 ? -7.041 13.570 -0.959 1.00 77.94 283 VAL A N 1
ATOM 2266 C CA . VAL A 1 283 ? -7.313 13.618 0.498 1.00 77.94 283 VAL A CA 1
ATOM 2267 C C . VAL A 1 283 ? -8.452 12.665 0.916 1.00 77.94 283 VAL A C 1
ATOM 2269 O O . VAL A 1 283 ? -8.535 12.244 2.069 1.00 77.94 283 VAL A O 1
ATOM 2272 N N . ALA A 1 284 ? -9.336 12.300 -0.019 1.00 81.56 284 ALA A N 1
ATOM 2273 C CA . ALA A 1 284 ? -10.387 11.318 0.214 1.00 81.56 284 ALA A CA 1
ATOM 2274 C C . ALA A 1 284 ? -9.850 9.875 0.269 1.00 81.56 284 ALA A C 1
ATOM 2276 O O . ALA A 1 284 ? -10.313 9.093 1.096 1.00 81.56 284 ALA A O 1
ATOM 2277 N N . GLU A 1 285 ? -8.859 9.537 -0.559 1.00 86.69 285 GLU A N 1
ATOM 2278 C CA . GLU A 1 285 ? -8.121 8.270 -0.466 1.00 86.69 285 GLU A CA 1
ATOM 2279 C C . GLU A 1 285 ? -7.294 8.234 0.824 1.00 86.69 285 GLU A C 1
ATOM 2281 O O . GLU A 1 285 ? -7.388 7.266 1.574 1.00 86.69 285 GLU A O 1
ATOM 2286 N N . ASP A 1 286 ? -6.578 9.319 1.142 1.00 93.69 286 ASP A N 1
ATOM 2287 C CA . ASP A 1 286 ? -5.748 9.428 2.350 1.00 93.69 286 ASP A CA 1
ATOM 2288 C C . ASP A 1 286 ? -6.574 9.195 3.640 1.00 93.69 286 ASP A C 1
ATOM 2290 O O . ASP A 1 286 ? -6.117 8.510 4.558 1.00 93.69 286 ASP A O 1
ATOM 2294 N N . TYR A 1 287 ? -7.815 9.703 3.706 1.00 95.75 287 TYR A N 1
ATOM 2295 C CA . TYR A 1 287 ? -8.738 9.442 4.824 1.00 95.75 287 TYR A CA 1
ATOM 2296 C C . TYR A 1 287 ? -9.277 8.007 4.829 1.00 95.75 287 TYR A C 1
ATOM 2298 O O . TYR A 1 287 ? -9.323 7.377 5.885 1.00 95.75 287 TYR A O 1
ATOM 2306 N N . ASN A 1 288 ? -9.686 7.475 3.672 1.00 94.69 288 ASN A N 1
ATOM 2307 C CA . ASN A 1 288 ? -10.238 6.121 3.594 1.00 94.69 288 ASN A CA 1
ATOM 2308 C C . ASN A 1 288 ? -9.168 5.068 3.960 1.00 94.69 288 ASN A C 1
ATOM 2310 O O . ASN A 1 288 ? -9.470 4.129 4.697 1.00 94.69 288 ASN A O 1
ATOM 2314 N N . ASN A 1 289 ? -7.912 5.276 3.538 1.00 96.75 289 ASN A N 1
ATOM 2315 C CA . ASN A 1 289 ? -6.743 4.488 3.947 1.00 96.75 289 ASN A CA 1
ATOM 2316 C C . ASN A 1 289 ? -6.578 4.485 5.473 1.00 96.75 289 ASN A C 1
ATOM 2318 O O . ASN A 1 289 ? -6.484 3.427 6.091 1.00 96.75 289 ASN A O 1
ATOM 2322 N N . ALA A 1 290 ? -6.588 5.670 6.088 1.00 97.94 290 ALA A N 1
ATOM 2323 C CA . ALA A 1 290 ? -6.441 5.817 7.530 1.00 97.94 290 ALA A CA 1
ATOM 2324 C C . ALA A 1 290 ? -7.578 5.158 8.326 1.00 97.94 290 ALA A C 1
ATOM 2326 O O . ALA A 1 290 ? -7.319 4.517 9.342 1.00 97.94 290 ALA A O 1
ATOM 2327 N N . LEU A 1 291 ? -8.824 5.275 7.853 1.00 97.62 291 LEU A N 1
ATOM 2328 C CA . LEU A 1 291 ? -9.987 4.628 8.464 1.00 97.62 291 LEU A CA 1
ATOM 2329 C C . LEU A 1 291 ? -9.869 3.098 8.428 1.00 97.62 291 LEU A C 1
ATOM 2331 O O . LEU A 1 291 ? -10.164 2.442 9.426 1.00 97.62 291 LEU A O 1
ATOM 2335 N N . PHE A 1 292 ? -9.396 2.535 7.314 1.00 98.00 292 PHE A N 1
ATOM 2336 C CA . PHE A 1 292 ? -9.155 1.098 7.203 1.00 98.00 292 PHE A CA 1
ATOM 2337 C C . PHE A 1 292 ? -8.050 0.615 8.142 1.00 98.00 292 PHE A C 1
ATOM 2339 O O . PHE A 1 292 ? -8.267 -0.304 8.931 1.00 98.00 292 PHE A O 1
ATOM 2346 N N . ILE A 1 293 ? -6.887 1.269 8.102 1.00 98.50 293 ILE A N 1
ATOM 2347 C CA . ILE A 1 293 ? -5.727 0.901 8.923 1.00 98.50 293 ILE A CA 1
ATOM 2348 C C . ILE A 1 293 ? -6.064 1.026 10.420 1.00 98.50 293 ILE A C 1
ATOM 2350 O O . ILE A 1 293 ? -5.678 0.160 11.201 1.00 98.50 293 ILE A O 1
ATOM 2354 N N . TYR A 1 294 ? -6.861 2.026 10.819 1.00 98.44 294 TYR A N 1
ATOM 2355 C CA . TYR A 1 294 ? -7.349 2.165 12.196 1.00 98.44 294 TYR A CA 1
ATOM 2356 C C . TYR A 1 294 ? -8.208 0.972 12.632 1.00 98.44 294 TYR A C 1
ATOM 2358 O O . TYR A 1 294 ? -7.884 0.303 13.611 1.00 98.44 294 TYR A O 1
ATOM 2366 N N . CYS A 1 295 ? -9.258 0.646 11.874 1.00 98.19 295 CYS A N 1
ATOM 2367 C CA . CYS A 1 295 ? -10.142 -0.473 12.206 1.00 98.19 295 CYS A CA 1
ATOM 2368 C C . CYS A 1 295 ? -9.436 -1.843 12.173 1.00 98.19 295 CYS A C 1
ATOM 2370 O O . CYS A 1 295 ? -9.859 -2.763 12.876 1.00 98.19 295 CYS A O 1
ATOM 2372 N N . ALA A 1 296 ? -8.364 -1.991 11.389 1.00 98.19 296 ALA A N 1
ATOM 2373 C CA . ALA A 1 296 ? -7.552 -3.204 11.359 1.00 98.19 296 ALA A CA 1
ATOM 2374 C C . ALA A 1 296 ? -6.629 -3.333 12.588 1.00 98.19 296 ALA A C 1
ATOM 2376 O O . ALA A 1 296 ? -6.578 -4.402 13.200 1.00 98.19 296 ALA A O 1
ATOM 2377 N N . ILE A 1 297 ? -5.973 -2.240 13.004 1.00 97.62 297 ILE A N 1
ATOM 2378 C CA . ILE A 1 297 ? -5.115 -2.201 14.202 1.00 97.62 297 ILE A CA 1
ATOM 2379 C C . ILE A 1 297 ? -5.944 -2.415 15.476 1.00 97.62 297 ILE A C 1
ATOM 2381 O O . ILE A 1 297 ? -5.609 -3.290 16.273 1.00 97.62 297 ILE A O 1
ATOM 2385 N N . GLU A 1 298 ? -7.077 -1.722 15.637 1.00 96.69 298 GLU A N 1
ATOM 2386 C CA . GLU A 1 298 ? -7.995 -1.933 16.774 1.00 96.69 298 GLU A CA 1
ATOM 2387 C C . GLU A 1 298 ? -8.468 -3.394 16.871 1.00 96.69 298 GLU A C 1
ATOM 2389 O O . GLU A 1 298 ? -8.559 -3.956 17.960 1.00 96.69 298 GLU A O 1
ATOM 2394 N N . LYS A 1 299 ? -8.705 -4.047 15.726 1.00 95.56 299 LYS A N 1
ATOM 2395 C CA . LYS A 1 299 ? -9.059 -5.472 15.650 1.00 95.56 299 LYS A CA 1
ATOM 2396 C C . LYS A 1 299 ? -7.891 -6.406 16.002 1.00 95.56 299 LYS A C 1
ATOM 2398 O O . LYS A 1 299 ? -8.138 -7.523 16.457 1.00 95.56 299 LYS A O 1
ATOM 2403 N N 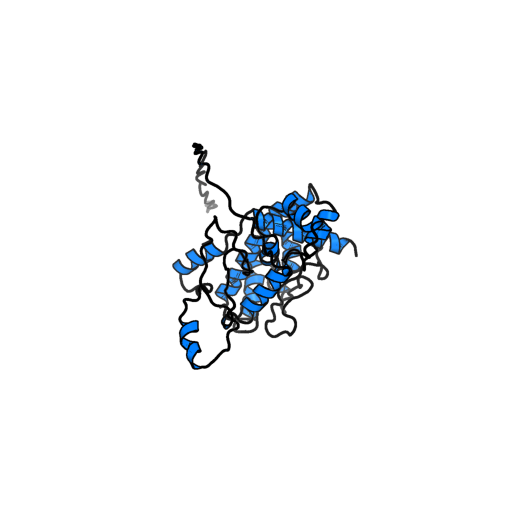. SER A 1 300 ? -6.640 -5.981 15.809 1.00 94.38 300 SER A N 1
ATOM 2404 C CA . SER A 1 300 ? -5.455 -6.742 16.237 1.00 94.38 300 SER A CA 1
ATOM 2405 C C . SER A 1 300 ? -5.236 -6.696 17.751 1.00 94.38 300 SER A C 1
ATOM 2407 O O . SER A 1 300 ? -4.918 -7.723 18.338 1.00 94.38 300 SER A O 1
ATOM 2409 N N . HIS A 1 301 ? -5.527 -5.565 18.404 1.00 93.38 301 HIS A N 1
ATOM 2410 C CA . HIS A 1 301 ? -5.416 -5.401 19.863 1.00 93.38 301 HIS A CA 1
ATOM 2411 C C . HIS A 1 301 ? -6.530 -6.086 20.680 1.00 93.38 301 HIS A C 1
ATOM 2413 O O . HIS A 1 301 ? -6.527 -6.024 21.907 1.00 93.38 301 HIS A O 1
ATOM 2419 N N . GLN A 1 302 ? -7.483 -6.746 20.016 1.00 89.88 302 GLN A N 1
ATOM 2420 C CA . GLN A 1 302 ? -8.582 -7.500 20.634 1.00 89.88 302 GLN A CA 1
ATOM 2421 C C . GLN A 1 302 ? -8.313 -9.020 20.673 1.00 89.88 302 GLN A C 1
ATOM 2423 O O . GLN A 1 302 ? -9.253 -9.806 20.819 1.00 89.88 302 GLN A O 1
ATOM 2428 N N . LYS A 1 303 ? -7.052 -9.442 20.505 1.00 75.50 303 LYS A N 1
ATOM 2429 C CA . LYS A 1 303 ? -6.607 -10.843 20.469 1.00 75.50 303 LYS A CA 1
ATOM 2430 C C . LYS A 1 303 ? -5.419 -11.111 21.387 1.00 75.50 303 LYS A C 1
ATOM 2432 O O . LYS A 1 303 ? -5.365 -12.263 21.866 1.00 75.50 303 LYS A O 1
#

Secondary structure (DSSP, 8-state):
----------------------------------------------GGGTTS-HHHHHHHHHHS-SS-GGGHHHHHTT--HHHHHHHT-TT--S-----EE-SBSSSS-SEESS------TTGGG--SHHHHHHHHHHTTTT-TTBSSTT--HHHHHHHHHHHHHHHHHHHHHHHHHTTSPPPHHHHHHHS-TTTSSHHHHHHHHHHHHH-GGG-----PPP-TT----S-----TT-----------GGGHHHHTTS---PPPP--SHHHHHHHHHHS---HHHHHHHHHHHHHHHHHHTT-

Foldseek 3Di:
DDDDDDDDDDPDDDDDDDDDDDDDDDDDDDDDDDDDDDDDPDPPQPCVQVPQPVLLVVLCVVPFPPDQLLLLLVLQAQDAQVLCCVQPNVPGDQQLQGKYADQQLPDPDRIDRGHYHPDDPPNVPDPDVLVVQLSQLVVCAPPCRGRFHPAHSVRSSVVVVLSSVLRNLLSVLLVVCVVPPDDPSNLVSLSPCVNSNNVVSSVVVSCCRNCVVQWFDDADDDPPVDPDSDPFDDPPPDRTDRDPDPDDPVCVVVRVPRDGPPQDHPPDPVSVVVVVVVSDDDSSSSNSNSNSSNSSNVVSVVD

Radius of gyration: 23.96 Å; chains: 1; bounding box: 93×55×57 Å

Organism: NCBI:txid2011161

Sequence (303 aa):
MFPSKHLFGIIVIPFMLALVTNTEQSPISDGDHMGNGKPQDADVVDPAWSTLNESCARILRQNAKRAPFSMVGHGIHSLTVRDLRRFFDPLATEINFIPTINRDLAADYPLLQHAPDLKSPDEEMFVTDAMKAIDLSLSHMGDLNWDIKHFSPLENVVHIFHMEEVWARAQKQFEIIKKAPPSAETCACVMDIENNGVFKFLRFTALAIREPMLIYGGGMKMDSDKKSDLLGYYIPYYVYKYHFKNFNAANRETFLKEKNDAMPRLTNADVWKKWKKLGCTSVAEDYNNALFIYCAIEKSHQK